Protein AF-0000000082578707 (afdb_homodimer)

Organism: NCBI:txid68569

S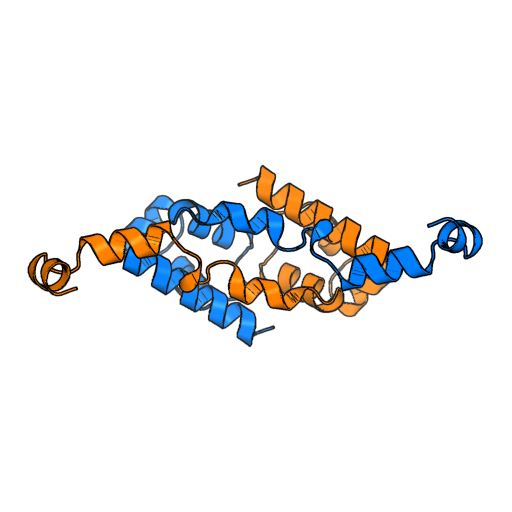tructure (mmCIF, N/CA/C/O backbone):
data_AF-0000000082578707-model_v1
#
loop_
_entity.id
_entity.type
_entity.pdbx_description
1 polymer 'Transcriptional regulator with XRE-family HTH domain'
#
loop_
_atom_site.group_PDB
_atom_site.id
_atom_site.type_symbol
_atom_site.label_atom_id
_atom_site.label_alt_id
_atom_site.label_comp_id
_atom_site.label_asym_id
_atom_site.label_entity_id
_atom_site.label_seq_id
_atom_site.pdbx_PDB_ins_code
_atom_site.Cartn_x
_atom_site.Cartn_y
_atom_site.Cartn_z
_atom_site.occupancy
_atom_site.B_iso_or_equiv
_atom_site.auth_seq_id
_atom_site.auth_comp_id
_atom_site.auth_asym_id
_atom_site.auth_atom_id
_atom_site.pdbx_PDB_model_num
ATOM 1 N N . MET A 1 1 ? 1.951 -10.172 8.586 1 78.38 1 MET A N 1
ATOM 2 C CA . MET A 1 1 ? 1.183 -9.18 7.832 1 78.38 1 MET A CA 1
ATOM 3 C C . MET A 1 1 ? 0.651 -8.094 8.758 1 78.38 1 MET A C 1
ATOM 5 O O . MET A 1 1 ? 0.843 -6.902 8.492 1 78.38 1 MET A O 1
ATOM 9 N N . ARG A 1 2 ? 0.345 -8.516 9.969 1 87 2 ARG A N 1
ATOM 10 C CA . ARG A 1 2 ? -0.203 -7.551 10.922 1 87 2 ARG A CA 1
ATOM 11 C C . ARG A 1 2 ? 0.871 -6.574 11.391 1 87 2 ARG A C 1
ATOM 13 O O . ARG A 1 2 ? 0.605 -5.383 11.547 1 87 2 ARG A O 1
ATOM 20 N N . LYS A 1 3 ? 2.064 -7.137 11.5 1 93.44 3 LYS A N 1
ATOM 21 C CA . LYS A 1 3 ? 3.137 -6.273 11.984 1 93.44 3 LYS A CA 1
ATOM 22 C C . LYS A 1 3 ? 3.473 -5.184 10.977 1 93.44 3 LYS A C 1
ATOM 24 O O . LYS A 1 3 ? 3.662 -4.023 11.344 1 93.44 3 LYS A O 1
ATOM 29 N N . ALA A 1 4 ? 3.559 -5.559 9.773 1 95.25 4 ALA A N 1
ATOM 30 C CA . ALA A 1 4 ? 3.875 -4.602 8.719 1 95.25 4 ALA A CA 1
ATOM 31 C C . ALA A 1 4 ? 2.789 -3.535 8.594 1 95.25 4 ALA A C 1
ATOM 33 O O . ALA A 1 4 ? 3.088 -2.357 8.391 1 95.25 4 ALA A O 1
ATOM 34 N N . LEU A 1 5 ? 1.519 -3.916 8.734 1 97.25 5 LEU A N 1
ATOM 35 C CA . LEU A 1 5 ? 0.416 -2.971 8.609 1 97.25 5 LEU A CA 1
ATOM 36 C C . LEU A 1 5 ? 0.377 -2.02 9.805 1 97.25 5 LEU A C 1
ATOM 38 O O . LEU A 1 5 ? 0.093 -0.831 9.648 1 97.25 5 LEU A O 1
ATOM 42 N N . ARG A 1 6 ? 0.667 -2.555 10.945 1 97.31 6 ARG A N 1
ATOM 43 C CA . ARG A 1 6 ? 0.746 -1.704 12.125 1 97.31 6 ARG A CA 1
ATOM 44 C C . ARG A 1 6 ? 1.866 -0.678 11.992 1 97.31 6 ARG A C 1
ATOM 46 O O . ARG A 1 6 ? 1.701 0.483 12.367 1 97.31 6 ARG A O 1
ATOM 53 N N . LYS A 1 7 ? 2.986 -1.151 11.516 1 97.5 7 LYS A N 1
ATOM 54 C CA . LYS A 1 7 ? 4.082 -0.216 11.281 1 97.5 7 LYS A CA 1
ATOM 55 C C . LYS A 1 7 ? 3.678 0.868 10.289 1 97.5 7 LYS A C 1
ATOM 57 O O . LYS A 1 7 ? 3.99 2.045 10.484 1 97.5 7 LYS A O 1
ATOM 62 N N . LEU A 1 8 ? 3.035 0.463 9.211 1 97.38 8 LEU A N 1
ATOM 63 C CA . LEU A 1 8 ? 2.561 1.428 8.227 1 97.38 8 LEU A CA 1
ATOM 64 C C . LEU A 1 8 ? 1.662 2.473 8.875 1 97.38 8 LEU A C 1
ATOM 66 O O . LEU A 1 8 ? 1.855 3.676 8.68 1 97.38 8 LEU A O 1
ATOM 70 N N . GLY A 1 9 ? 0.696 1.99 9.625 1 98.5 9 GLY A N 1
ATOM 71 C CA . GLY A 1 9 ? -0.189 2.912 10.32 1 98.5 9 GLY A CA 1
ATOM 72 C C . GLY A 1 9 ? 0.547 3.873 11.234 1 98.5 9 GLY A C 1
ATOM 73 O O . GLY A 1 9 ? 0.299 5.082 11.203 1 98.5 9 GLY A O 1
ATOM 74 N N . GLY A 1 10 ? 1.404 3.312 12.031 1 98.38 10 GLY A N 1
ATOM 75 C CA . GLY A 1 10 ? 2.201 4.148 12.914 1 98.38 10 GLY A CA 1
ATOM 76 C C . GLY A 1 10 ? 3.049 5.164 12.18 1 98.38 10 GLY A C 1
ATOM 77 O O . GLY A 1 10 ? 3.166 6.312 12.609 1 98.38 10 GLY A O 1
ATOM 78 N N . ASP A 1 11 ? 3.672 4.777 11.094 1 98.25 11 ASP A N 1
ATOM 79 C CA . ASP A 1 11 ? 4.488 5.676 10.289 1 98.25 11 ASP A CA 1
ATOM 80 C C . ASP A 1 11 ? 3.643 6.801 9.688 1 98.25 11 ASP A C 1
ATOM 82 O O . ASP A 1 11 ? 4.109 7.934 9.562 1 98.25 11 ASP A O 1
ATOM 86 N N . ILE A 1 12 ? 2.432 6.516 9.273 1 98.38 12 ILE A N 1
ATOM 87 C CA . ILE A 1 12 ? 1.512 7.523 8.766 1 98.38 12 ILE A CA 1
ATOM 88 C C . ILE A 1 12 ? 1.207 8.547 9.852 1 98.38 12 ILE A C 1
ATOM 90 O O . ILE A 1 12 ? 1.186 9.75 9.594 1 98.38 12 ILE A O 1
ATOM 94 N N . GLN A 1 13 ? 1.022 8.07 11.016 1 98.75 13 GLN A N 1
ATOM 95 C CA . GLN A 1 13 ? 0.789 8.969 12.141 1 98.75 13 GLN A CA 1
ATOM 96 C C . GLN A 1 13 ? 1.984 9.891 12.367 1 98.75 13 GLN A C 1
ATOM 98 O O . GLN A 1 13 ? 1.817 11.094 12.562 1 98.75 13 GLN A O 1
ATOM 103 N N . ILE A 1 14 ? 3.137 9.305 12.391 1 98 14 ILE A N 1
ATOM 104 C CA . ILE A 1 14 ? 4.359 10.078 12.578 1 98 14 ILE A CA 1
ATOM 105 C C . ILE A 1 14 ? 4.488 11.125 11.477 1 98 14 ILE A C 1
ATOM 107 O O . ILE A 1 14 ? 4.812 12.289 11.75 1 98 14 ILE A O 1
ATOM 111 N N . ALA A 1 15 ? 4.246 10.727 10.242 1 97.94 15 ALA A N 1
ATOM 112 C CA . ALA A 1 15 ? 4.305 11.641 9.109 1 97.94 15 ALA A CA 1
ATOM 113 C C . ALA A 1 15 ? 3.336 12.805 9.289 1 97.94 15 ALA A C 1
ATOM 115 O O . ALA A 1 15 ? 3.672 13.953 8.992 1 97.94 15 ALA A O 1
ATOM 116 N N . ARG A 1 16 ? 2.143 12.5 9.719 1 98.38 16 ARG A N 1
ATOM 117 C CA . ARG A 1 16 ? 1.16 13.547 9.969 1 98.38 16 ARG A CA 1
ATOM 118 C C . ARG A 1 16 ? 1.68 14.547 10.992 1 98.38 16 ARG A C 1
ATOM 120 O O . ARG A 1 16 ? 1.636 15.758 10.766 1 98.38 16 ARG A O 1
ATOM 127 N N . LYS A 1 17 ? 2.139 14.039 12.07 1 97.44 17 LYS A N 1
ATOM 128 C CA . LYS A 1 17 ? 2.609 14.875 13.172 1 97.44 17 LYS A CA 1
ATOM 129 C C . LYS A 1 17 ? 3.814 15.711 12.75 1 97.44 17 LYS A C 1
ATOM 131 O O . LYS A 1 17 ? 3.934 16.875 13.141 1 97.44 17 LYS A O 1
ATOM 136 N N . ARG A 1 18 ? 4.68 15.227 11.977 1 95.62 18 ARG A N 1
ATOM 137 C CA . ARG A 1 18 ? 5.844 15.945 11.484 1 95.62 18 ARG A CA 1
ATOM 138 C C . ARG A 1 18 ? 5.426 17.156 10.656 1 95.62 18 ARG A C 1
ATOM 140 O O . ARG A 1 18 ? 6.125 18.172 10.633 1 95.62 18 ARG A O 1
ATOM 147 N N . ARG A 1 19 ? 4.355 17.094 10.055 1 96 19 ARG A N 1
ATOM 148 C CA . ARG A 1 19 ? 3.832 18.156 9.203 1 96 19 ARG A CA 1
ATOM 149 C C . ARG A 1 19 ? 2.938 19.109 10 1 96 19 ARG A C 1
ATOM 151 O O . ARG A 1 19 ? 2.322 20.016 9.438 1 96 19 ARG A O 1
ATOM 158 N N . ARG A 1 20 ? 2.754 18.75 11.266 1 96.62 20 ARG A N 1
ATOM 159 C CA . ARG A 1 20 ? 1.948 19.516 12.203 1 96.62 20 ARG A CA 1
ATOM 160 C C . ARG A 1 20 ? 0.489 19.562 11.758 1 96.62 20 ARG A C 1
ATOM 162 O O . ARG A 1 20 ? -0.171 20.594 11.883 1 96.62 20 ARG A O 1
ATOM 169 N N . LEU A 1 21 ? 0.096 18.594 11.18 1 97.88 21 LEU A N 1
ATOM 170 C CA . LEU A 1 21 ? -1.308 18.484 10.797 1 97.88 21 LEU A CA 1
ATOM 171 C C . LEU A 1 21 ? -2.111 17.75 11.867 1 97.88 21 LEU A C 1
ATOM 173 O O . LEU A 1 21 ? -1.663 16.734 12.391 1 97.88 21 LEU A O 1
ATOM 177 N N . THR A 1 22 ? -3.266 18.375 12.172 1 98.56 22 THR A N 1
ATOM 178 C CA . THR A 1 22 ? -4.168 17.688 13.094 1 98.56 22 THR A CA 1
ATOM 179 C C . THR A 1 22 ? -4.938 16.594 12.383 1 98.56 22 THR A C 1
ATOM 181 O O . THR A 1 22 ? -4.98 16.547 11.148 1 98.56 22 THR A O 1
ATOM 184 N N . MET A 1 23 ? -5.477 15.703 13.18 1 98.69 23 MET A N 1
ATOM 185 C CA . MET A 1 23 ? -6.336 14.664 12.609 1 98.69 23 MET A CA 1
ATOM 186 C C . MET A 1 23 ? -7.492 15.289 11.828 1 98.69 23 MET A C 1
ATOM 188 O O . MET A 1 23 ? -7.875 14.789 10.773 1 98.69 23 MET A O 1
ATOM 192 N N . THR A 1 24 ? -8.016 16.375 12.359 1 98.69 24 THR A N 1
ATOM 193 C CA . THR A 1 24 ? -9.148 17.047 11.727 1 98.69 24 THR A CA 1
ATOM 194 C C . THR A 1 24 ? -8.781 17.547 10.336 1 98.69 24 THR A C 1
ATOM 196 O O . THR A 1 24 ? -9.516 17.328 9.375 1 98.69 24 THR A O 1
ATOM 199 N N . ILE A 1 25 ? -7.656 18.172 10.203 1 98.75 25 ILE A N 1
ATOM 200 C CA . ILE A 1 25 ? -7.223 18.734 8.938 1 98.75 25 ILE A CA 1
ATOM 201 C C . ILE A 1 25 ? -6.988 17.609 7.922 1 98.75 25 ILE A C 1
ATOM 203 O O . ILE A 1 25 ? -7.453 17.688 6.781 1 98.75 25 ILE A O 1
ATOM 207 N N . VAL A 1 26 ? -6.312 16.594 8.297 1 98.81 26 VAL A N 1
ATOM 208 C CA . VAL A 1 26 ? -6.027 15.484 7.387 1 98.81 26 VAL A CA 1
ATOM 209 C C . VAL A 1 26 ? -7.328 14.805 6.977 1 98.81 26 VAL A C 1
ATOM 211 O O . VAL A 1 26 ? -7.539 14.5 5.801 1 98.81 26 VAL A O 1
ATOM 214 N N . ALA A 1 27 ? -8.164 14.516 7.938 1 98.88 27 ALA A N 1
ATOM 215 C CA . ALA A 1 27 ? -9.438 13.867 7.648 1 98.88 27 ALA A CA 1
ATOM 216 C C . ALA A 1 27 ? -10.258 14.68 6.656 1 98.88 27 ALA A C 1
ATOM 218 O O . ALA A 1 27 ? -10.82 14.133 5.703 1 98.88 27 ALA A O 1
ATOM 219 N N . GLU A 1 28 ? -10.32 15.961 6.855 1 98.75 28 GLU A N 1
ATOM 220 C CA . GLU A 1 28 ? -11.047 16.859 5.965 1 98.75 28 GLU A CA 1
ATOM 221 C C . GLU A 1 28 ? -10.461 16.844 4.559 1 98.75 28 GLU A C 1
ATOM 223 O O . GLU A 1 28 ? -11.188 16.703 3.572 1 98.75 28 GLU A O 1
ATOM 228 N N . ARG A 1 29 ? -9.164 16.906 4.477 1 98.5 29 ARG A N 1
ATOM 229 C CA . ARG A 1 29 ? -8.492 16.969 3.182 1 98.5 29 ARG A CA 1
ATOM 230 C C . ARG A 1 29 ? -8.586 15.625 2.457 1 98.5 29 ARG A C 1
ATOM 232 O O . ARG A 1 29 ? -8.602 15.578 1.226 1 98.5 29 ARG A O 1
ATOM 239 N N . ALA A 1 30 ? -8.672 14.586 3.213 1 98.5 30 ALA A N 1
ATOM 240 C CA . ALA A 1 30 ? -8.789 13.25 2.641 1 98.5 30 ALA A CA 1
ATOM 241 C C . ALA A 1 30 ? -10.25 12.867 2.426 1 98.5 30 ALA A C 1
ATOM 243 O O . ALA A 1 30 ? -10.547 11.797 1.881 1 98.5 30 ALA A O 1
ATOM 244 N N . PHE A 1 31 ? -11.109 13.648 2.891 1 98.56 31 PHE A N 1
ATOM 245 C CA . PHE A 1 31 ? -12.547 13.438 2.76 1 98.56 31 PHE A CA 1
ATOM 246 C C . PHE A 1 31 ? -12.969 12.156 3.465 1 98.56 31 PHE A C 1
ATOM 248 O O . PHE A 1 31 ? -13.672 11.328 2.887 1 98.56 31 PHE A O 1
ATOM 255 N N . ILE A 1 32 ? -12.531 12 4.609 1 98.69 32 ILE A N 1
ATOM 256 C CA . ILE A 1 32 ? -12.898 10.875 5.465 1 98.69 32 ILE A CA 1
ATOM 257 C C . ILE A 1 32 ? -13.18 11.375 6.879 1 98.69 32 ILE A C 1
ATOM 259 O O . ILE A 1 32 ? -12.93 12.539 7.195 1 98.69 32 ILE A O 1
ATOM 263 N N . SER A 1 33 ? -13.766 10.492 7.703 1 98.75 33 SER A N 1
ATOM 264 C CA . SER A 1 33 ? -14 10.836 9.102 1 98.75 33 SER A CA 1
ATOM 265 C C . SER A 1 33 ? -12.711 10.719 9.914 1 98.75 33 SER A C 1
ATOM 267 O O . SER A 1 33 ? -11.797 9.992 9.539 1 98.75 33 SER A O 1
ATOM 269 N N . ARG A 1 34 ? -12.703 11.422 11.055 1 98.62 34 ARG A N 1
ATOM 270 C CA . ARG A 1 34 ? -11.594 11.266 11.992 1 98.62 34 ARG A CA 1
ATOM 271 C C . ARG A 1 34 ? -11.477 9.82 12.469 1 98.62 34 ARG A C 1
ATOM 273 O O . ARG A 1 34 ? -10.375 9.328 12.703 1 98.62 34 ARG A O 1
ATOM 280 N N . ASN A 1 35 ? -12.586 9.25 12.625 1 98.75 35 ASN A N 1
ATOM 281 C CA . ASN A 1 35 ? -12.57 7.844 13.016 1 98.75 35 ASN A CA 1
ATOM 282 C C . ASN A 1 35 ? -11.891 6.98 11.953 1 98.75 35 ASN A C 1
ATOM 284 O O . ASN A 1 35 ? -11.117 6.082 12.289 1 98.75 35 ASN A O 1
ATOM 288 N N . THR A 1 36 ? -12.18 7.207 10.695 1 98.88 36 THR A N 1
ATOM 289 C CA . THR A 1 36 ? -11.523 6.48 9.617 1 98.88 36 THR A CA 1
ATOM 290 C C . THR A 1 36 ? -10.023 6.746 9.617 1 98.88 36 THR A C 1
ATOM 292 O O . THR A 1 36 ? -9.227 5.828 9.406 1 98.88 36 THR A O 1
ATOM 295 N N . LEU A 1 37 ? -9.656 7.957 9.836 1 98.94 37 LEU A N 1
ATOM 296 C CA . LEU A 1 37 ? -8.234 8.281 9.906 1 98.94 37 LEU A CA 1
ATOM 297 C C . LEU A 1 37 ? -7.566 7.527 11.055 1 98.94 37 LEU A C 1
ATOM 299 O O . LEU A 1 37 ? -6.441 7.047 10.914 1 98.94 37 LEU A O 1
ATOM 303 N N . THR A 1 38 ? -8.25 7.457 12.227 1 98.94 38 THR A N 1
ATOM 304 C CA . THR A 1 38 ? -7.734 6.688 13.352 1 98.94 38 THR A CA 1
ATOM 305 C C . THR A 1 38 ? -7.477 5.242 12.945 1 98.94 38 THR A C 1
ATOM 307 O O . THR A 1 38 ? -6.434 4.672 13.281 1 98.94 38 THR A O 1
ATOM 310 N N . ARG A 1 39 ? -8.367 4.672 12.195 1 98.94 39 ARG A N 1
ATOM 311 C CA . ARG A 1 39 ? -8.219 3.303 11.711 1 98.94 39 ARG A CA 1
ATOM 312 C C . ARG A 1 39 ? -7.031 3.188 10.758 1 98.94 39 ARG A C 1
ATOM 314 O O . ARG A 1 39 ? -6.273 2.217 10.812 1 98.94 39 ARG A O 1
ATOM 321 N N . VAL A 1 40 ? -6.875 4.152 9.922 1 98.81 40 VAL A N 1
ATOM 322 C CA . VAL A 1 40 ? -5.738 4.191 9.016 1 98.81 40 VAL A CA 1
ATOM 323 C C . VAL A 1 40 ? -4.434 4.223 9.812 1 98.81 40 VAL A C 1
ATOM 325 O O . VAL A 1 40 ? -3.521 3.436 9.547 1 98.81 40 VAL A O 1
ATOM 328 N N . GLU A 1 41 ? -4.391 5.109 10.805 1 98.81 41 GLU A N 1
ATOM 329 C CA . GLU A 1 41 ? -3.166 5.316 11.57 1 98.81 41 GLU A CA 1
ATOM 330 C C . GLU A 1 41 ? -2.871 4.129 12.477 1 98.81 41 GLU A C 1
ATOM 332 O O . GLU A 1 41 ? -1.786 4.035 13.055 1 98.81 41 GLU A O 1
ATOM 337 N N . ARG A 1 42 ? -3.826 3.234 12.594 1 98.44 42 ARG A N 1
ATOM 338 C CA . ARG A 1 42 ? -3.623 1.99 13.328 1 98.44 42 ARG A CA 1
ATOM 339 C C . ARG A 1 42 ? -3.291 0.843 12.383 1 98.44 42 ARG A C 1
ATOM 341 O O . ARG A 1 42 ? -3.039 -0.281 12.82 1 98.44 42 ARG A O 1
ATOM 348 N N . GLY A 1 43 ? -3.273 1.069 11.172 1 98.5 43 GLY A N 1
ATOM 349 C CA . GLY A 1 43 ? -2.973 0.042 10.188 1 98.5 43 GLY A CA 1
ATOM 350 C C . GLY A 1 43 ? -4.109 -0.94 9.984 1 98.5 43 GLY A C 1
ATOM 351 O O . GLY A 1 43 ? -3.879 -2.129 9.758 1 98.5 43 GLY A O 1
ATOM 352 N N . ASP A 1 44 ? -5.332 -0.537 10.016 1 98.62 44 ASP A N 1
ATOM 353 C CA . ASP A 1 44 ? -6.504 -1.401 9.891 1 98.62 44 ASP A CA 1
ATOM 354 C C . ASP A 1 44 ? -6.586 -2.012 8.492 1 98.62 44 ASP A C 1
ATOM 356 O O . ASP A 1 44 ? -6.781 -1.297 7.508 1 98.62 44 ASP A O 1
ATOM 360 N N . PRO A 1 45 ? -6.609 -3.332 8.469 1 98.31 45 PRO A N 1
ATOM 361 C CA . PRO A 1 45 ? -6.613 -3.996 7.16 1 98.31 45 PRO A CA 1
ATOM 362 C C . PRO A 1 45 ? -7.961 -3.889 6.449 1 98.31 45 PRO A C 1
ATOM 364 O O . PRO A 1 45 ? -8.047 -4.113 5.242 1 98.31 45 PRO A O 1
ATOM 367 N N . ALA A 1 46 ? -8.977 -3.572 7.129 1 98.56 46 ALA A N 1
ATOM 368 C CA . ALA A 1 46 ? -10.312 -3.543 6.551 1 98.56 46 ALA A CA 1
ATOM 369 C C . ALA A 1 46 ? -10.555 -2.244 5.785 1 98.56 46 ALA A C 1
ATOM 371 O O . ALA A 1 46 ? -11.492 -2.146 4.996 1 98.56 46 ALA A O 1
ATOM 372 N N . VAL A 1 47 ? -9.766 -1.266 6.059 1 98.75 47 VAL A N 1
ATOM 373 C CA . VAL A 1 47 ? -9.875 0.005 5.348 1 98.75 47 VAL A CA 1
ATOM 374 C C . VAL A 1 47 ? -9.359 -0.154 3.92 1 98.75 47 VAL A C 1
ATOM 376 O O . VAL A 1 47 ? -8.359 -0.836 3.688 1 98.75 47 VAL A O 1
ATOM 379 N N . SER A 1 48 ? -9.984 0.501 2.965 1 98.75 48 SER A N 1
ATOM 380 C CA . SER A 1 48 ? -9.656 0.324 1.554 1 98.75 48 SER A CA 1
ATOM 381 C C . SER A 1 48 ? -8.281 0.909 1.229 1 98.75 48 SER A C 1
ATOM 383 O O . SER A 1 48 ? -7.828 1.84 1.895 1 98.75 48 SER A O 1
ATOM 385 N N . LEU A 1 49 ? -7.691 0.336 0.184 1 98.31 49 LEU A N 1
ATOM 386 C CA . LEU A 1 49 ? -6.43 0.89 -0.295 1 98.31 49 LEU A CA 1
ATOM 387 C C . LEU A 1 49 ? -6.602 2.344 -0.726 1 98.31 49 LEU A C 1
ATOM 389 O O . LEU A 1 49 ? -5.691 3.158 -0.553 1 98.31 49 LEU A O 1
ATOM 393 N N . GLY A 1 50 ? -7.762 2.672 -1.303 1 98.31 50 GLY A N 1
ATOM 394 C CA . GLY A 1 50 ? -8.031 4.035 -1.732 1 98.31 50 GLY A CA 1
ATOM 395 C C . GLY A 1 50 ? -7.961 5.043 -0.6 1 98.31 50 GLY A C 1
ATOM 396 O O . GLY A 1 50 ? -7.457 6.156 -0.78 1 98.31 50 GLY A O 1
ATOM 397 N N . VAL A 1 51 ? -8.477 4.691 0.486 1 98.56 51 VAL A N 1
ATOM 398 C CA . VAL A 1 51 ? -8.438 5.566 1.653 1 98.56 51 VAL A CA 1
ATOM 399 C C . VAL A 1 51 ? -6.992 5.77 2.1 1 98.56 51 VAL A C 1
ATOM 401 O O . VAL A 1 51 ? -6.555 6.902 2.318 1 98.56 51 VAL A O 1
ATOM 404 N N . TYR A 1 52 ? -6.309 4.664 2.215 1 98.38 52 TYR A N 1
ATOM 405 C CA . TYR A 1 52 ? -4.895 4.789 2.553 1 98.38 52 TYR A CA 1
ATOM 406 C C . TYR A 1 52 ? -4.172 5.676 1.547 1 98.38 52 TYR A C 1
ATOM 408 O O . TYR A 1 52 ? -3.385 6.547 1.931 1 98.38 52 TYR A O 1
ATOM 416 N N . ALA A 1 53 ? -4.41 5.465 0.294 1 98 53 ALA A N 1
ATOM 417 C CA . ALA A 1 53 ? -3.758 6.227 -0.768 1 98 53 ALA A CA 1
ATOM 418 C C . ALA A 1 53 ? -4.066 7.715 -0.646 1 98 53 ALA A C 1
ATOM 420 O O . ALA A 1 53 ? -3.186 8.555 -0.828 1 98 53 ALA A O 1
ATOM 421 N N . THR A 1 54 ? -5.281 8.039 -0.365 1 98.19 54 THR A N 1
ATOM 422 C CA . THR A 1 54 ? -5.68 9.438 -0.237 1 98.19 54 THR A CA 1
ATOM 423 C C . THR A 1 54 ? -4.977 10.094 0.95 1 98.19 54 THR A C 1
ATOM 425 O O . THR A 1 54 ? -4.52 11.234 0.856 1 98.19 54 THR A O 1
ATOM 428 N N . VAL A 1 55 ? -4.91 9.375 2.033 1 98.44 55 VAL A N 1
ATOM 429 C CA . VAL A 1 55 ? -4.223 9.898 3.209 1 98.44 55 VAL A CA 1
ATOM 430 C C . VAL A 1 55 ? -2.748 10.117 2.889 1 98.44 55 VAL A C 1
ATOM 432 O O . VAL A 1 55 ? -2.186 11.172 3.211 1 98.44 55 VAL A O 1
ATOM 435 N N . LEU A 1 56 ? -2.166 9.156 2.275 1 97.31 56 LEU A N 1
ATOM 436 C CA . LEU A 1 56 ? -0.771 9.297 1.869 1 97.31 56 LEU A CA 1
ATOM 437 C C . LEU A 1 56 ? -0.595 10.484 0.932 1 97.31 56 LEU A C 1
ATOM 439 O O . LEU A 1 56 ? 0.406 11.203 1.013 1 97.31 56 LEU A O 1
ATOM 443 N N . PHE A 1 57 ? -1.52 10.672 0.081 1 97.06 57 PHE A N 1
ATOM 444 C CA . PHE A 1 57 ? -1.494 11.797 -0.846 1 97.06 57 PHE A CA 1
ATOM 445 C C . PHE A 1 57 ? -1.521 13.125 -0.092 1 97.06 57 PHE A C 1
ATOM 447 O O . PHE A 1 57 ? -0.714 14.016 -0.364 1 97.06 57 PHE A O 1
ATOM 454 N N . VAL A 1 58 ? -2.416 13.242 0.834 1 97.69 58 VAL A N 1
ATOM 455 C CA . VAL A 1 58 ? -2.531 14.453 1.64 1 97.69 58 VAL A CA 1
ATOM 456 C C . VAL A 1 58 ? -1.206 14.734 2.344 1 97.69 58 VAL A C 1
ATOM 458 O O . VAL A 1 58 ? -0.818 15.891 2.516 1 97.69 58 VAL A O 1
ATOM 461 N N . LEU A 1 59 ? -0.452 13.703 2.68 1 96.94 59 LEU A N 1
ATOM 462 C CA . LEU A 1 59 ? 0.789 13.828 3.438 1 96.94 59 LEU A CA 1
ATOM 463 C C . LEU A 1 59 ? 1.987 13.945 2.5 1 96.94 59 LEU A C 1
ATOM 465 O O . LEU A 1 59 ? 3.129 14.047 2.957 1 96.94 59 LEU A O 1
ATOM 469 N N . GLY A 1 60 ? 1.775 13.875 1.196 1 94.31 60 GLY A N 1
ATOM 470 C CA . GLY A 1 60 ? 2.846 14.008 0.221 1 94.31 60 GLY A CA 1
ATOM 471 C C . GLY A 1 60 ? 3.666 12.742 0.062 1 94.31 60 GLY A C 1
ATOM 472 O O . GLY A 1 60 ? 4.828 12.797 -0.346 1 94.31 60 GLY A O 1
ATOM 473 N N . LEU A 1 61 ? 3.078 11.609 0.365 1 93.62 61 LEU A N 1
ATOM 474 C CA . LEU A 1 61 ? 3.816 10.352 0.403 1 93.62 61 LEU A CA 1
ATOM 475 C C . LEU A 1 61 ? 3.246 9.352 -0.601 1 93.62 61 LEU A C 1
ATOM 477 O O . LEU A 1 61 ? 3.562 8.164 -0.549 1 93.62 61 LEU A O 1
ATOM 481 N N . SER A 1 62 ? 2.379 9.695 -1.521 1 91.69 62 SER A N 1
ATOM 482 C CA . SER A 1 62 ? 1.622 8.766 -2.359 1 91.69 62 SER A CA 1
ATOM 483 C C . SER A 1 62 ? 2.498 8.172 -3.455 1 91.69 62 SER A C 1
ATOM 485 O O . SER A 1 62 ? 2.172 7.125 -4.016 1 91.69 62 SER A O 1
ATOM 487 N N . GLU A 1 63 ? 3.631 8.758 -3.754 1 87.94 63 GLU A N 1
ATOM 488 C CA . GLU A 1 63 ? 4.445 8.336 -4.887 1 87.94 63 GLU A CA 1
ATOM 489 C C . GLU A 1 63 ? 5.043 6.945 -4.656 1 87.94 63 GLU A C 1
ATOM 491 O O . GLU A 1 63 ? 5.332 6.219 -5.609 1 87.94 63 GLU A O 1
ATOM 496 N N . ARG A 1 64 ? 5.199 6.555 -3.455 1 89.5 64 ARG A N 1
ATOM 497 C CA . ARG A 1 64 ? 5.855 5.293 -3.119 1 89.5 64 ARG A CA 1
ATOM 498 C C . ARG A 1 64 ? 4.91 4.113 -3.322 1 89.5 64 ARG A C 1
ATOM 500 O O . ARG A 1 64 ? 5.352 2.963 -3.381 1 89.5 64 ARG A O 1
ATOM 507 N N . LEU A 1 65 ? 3.633 4.375 -3.439 1 92 65 LEU A N 1
ATOM 508 C CA . LEU A 1 65 ? 2.645 3.32 -3.639 1 92 65 LEU A CA 1
ATOM 509 C C . LEU A 1 65 ? 2.891 2.582 -4.949 1 92 65 LEU A C 1
ATOM 511 O O . LEU A 1 65 ? 2.768 1.357 -5.012 1 92 65 LEU A O 1
ATOM 515 N N . GLY A 1 66 ? 3.209 3.287 -5.965 1 90.44 66 GLY A N 1
ATOM 516 C CA . GLY A 1 66 ? 3.445 2.699 -7.273 1 90.44 66 GLY A CA 1
ATOM 517 C C . GLY A 1 66 ? 4.672 1.807 -7.316 1 90.44 66 GLY A C 1
ATOM 518 O O . GLY A 1 66 ? 4.809 0.976 -8.219 1 90.44 66 GLY A O 1
ATOM 519 N N . ASP A 1 67 ? 5.504 1.979 -6.336 1 91 67 ASP A N 1
ATOM 520 C CA . ASP A 1 67 ? 6.773 1.256 -6.367 1 91 67 ASP A CA 1
ATOM 521 C C . ASP A 1 67 ? 6.75 0.069 -5.41 1 91 67 ASP A C 1
ATOM 523 O O . ASP A 1 67 ? 7.734 -0.668 -5.305 1 91 67 ASP A O 1
ATOM 527 N N . LEU A 1 68 ? 5.73 -0.195 -4.777 1 92.81 68 LEU A N 1
ATOM 528 C CA . LEU A 1 68 ? 5.609 -1.213 -3.738 1 92.81 68 LEU A CA 1
ATOM 529 C C . LEU A 1 68 ? 5.93 -2.596 -4.293 1 92.81 68 LEU A C 1
ATOM 531 O O . LEU A 1 68 ? 6.57 -3.406 -3.619 1 92.81 68 LEU A O 1
ATOM 535 N N . ALA A 1 69 ? 5.508 -2.891 -5.5 1 94.31 69 ALA A N 1
ATOM 536 C CA . ALA A 1 69 ? 5.727 -4.184 -6.137 1 94.31 69 ALA A CA 1
ATOM 537 C C . ALA A 1 69 ? 6.52 -4.031 -7.43 1 94.31 69 ALA A C 1
ATOM 539 O O . ALA A 1 69 ? 6.375 -4.836 -8.352 1 94.31 69 ALA A O 1
ATOM 540 N N . ASP A 1 70 ? 7.332 -3.031 -7.465 1 94.31 70 ASP A N 1
ATOM 541 C CA . ASP A 1 70 ? 8.094 -2.734 -8.68 1 94.31 70 ASP A CA 1
ATOM 542 C C . ASP A 1 70 ? 8.891 -3.953 -9.141 1 94.31 70 ASP A C 1
ATOM 544 O O . ASP A 1 70 ? 9.711 -4.484 -8.391 1 94.31 70 ASP A O 1
ATOM 548 N N . PRO A 1 71 ? 8.641 -4.352 -10.383 1 92.44 71 PRO A N 1
ATOM 549 C CA . PRO A 1 71 ? 9.305 -5.547 -10.906 1 92.44 71 PRO A CA 1
ATOM 550 C C . PRO A 1 71 ? 10.828 -5.441 -10.867 1 92.44 71 PRO A C 1
ATOM 552 O O . PRO A 1 71 ? 11.523 -6.453 -10.727 1 92.44 71 PRO A O 1
ATOM 555 N N . LEU A 1 72 ? 11.336 -4.227 -10.984 1 92.25 72 LEU A N 1
ATOM 556 C CA . LEU A 1 72 ? 12.781 -4.043 -11.047 1 92.25 72 LEU A CA 1
ATOM 557 C C . LEU A 1 72 ? 13.422 -4.301 -9.688 1 92.25 72 LEU A C 1
ATOM 559 O O . LEU A 1 72 ? 14.625 -4.547 -9.602 1 92.25 72 LEU A O 1
ATOM 563 N N . THR A 1 73 ? 12.719 -4.223 -8.672 1 91.06 73 THR A N 1
ATOM 564 C CA . THR A 1 73 ? 13.273 -4.445 -7.344 1 91.06 73 THR A CA 1
ATOM 565 C C . THR A 1 73 ? 12.789 -5.781 -6.777 1 91.06 73 THR A C 1
ATOM 567 O O . THR A 1 73 ? 13.062 -6.102 -5.617 1 91.06 73 THR A O 1
ATOM 570 N N . ASP A 1 74 ? 12.062 -6.504 -7.508 1 93.12 74 ASP A N 1
ATOM 571 C CA . ASP A 1 74 ? 11.609 -7.84 -7.137 1 93.12 74 ASP A CA 1
ATOM 572 C C . ASP A 1 74 ? 12.672 -8.891 -7.457 1 93.12 74 ASP A C 1
ATOM 574 O O . ASP A 1 74 ? 12.508 -9.688 -8.375 1 93.12 74 ASP A O 1
ATOM 578 N N . SER A 1 75 ? 13.68 -8.961 -6.594 1 92.56 75 SER A N 1
ATOM 579 C CA . SER A 1 75 ? 14.836 -9.82 -6.848 1 92.56 75 SER A CA 1
ATOM 580 C C . SER A 1 75 ? 14.422 -11.281 -6.957 1 92.56 75 SER A C 1
ATOM 582 O O . SER A 1 75 ? 14.945 -12.023 -7.789 1 92.56 75 SER A O 1
ATOM 584 N N . VAL A 1 76 ? 13.547 -11.648 -6.078 1 91.19 76 VAL A N 1
ATOM 585 C CA . VAL A 1 76 ? 13.086 -13.031 -6.098 1 91.19 76 VAL A CA 1
ATOM 586 C C . VAL A 1 76 ? 12.398 -13.328 -7.43 1 91.19 76 VAL A C 1
ATOM 588 O O . VAL A 1 76 ? 12.711 -14.328 -8.086 1 91.19 76 VAL A O 1
ATOM 591 N N . GLY A 1 77 ? 11.484 -12.492 -7.832 1 91.12 77 GLY A N 1
ATOM 592 C CA . GLY A 1 77 ? 10.82 -12.664 -9.117 1 91.12 77 GLY A CA 1
ATOM 593 C C . GLY A 1 77 ? 11.781 -12.672 -10.289 1 91.12 77 GLY A C 1
ATOM 594 O O . GLY A 1 77 ? 11.633 -13.469 -11.211 1 91.12 77 GLY A O 1
ATOM 595 N N . LEU A 1 78 ? 12.773 -11.797 -10.203 1 90.12 78 LEU A N 1
ATOM 596 C CA . LEU A 1 78 ? 13.773 -11.711 -11.266 1 90.12 78 LEU A CA 1
ATOM 597 C C . LEU A 1 78 ? 14.586 -13 -11.352 1 90.12 78 LEU A C 1
ATOM 599 O O . LEU A 1 78 ? 14.883 -13.477 -12.453 1 90.12 78 LEU A O 1
ATOM 603 N N . SER A 1 79 ? 14.953 -13.531 -10.25 1 91.94 79 SER A N 1
ATOM 604 C CA . SER A 1 79 ? 15.711 -14.781 -10.211 1 91.94 79 SER A CA 1
ATOM 605 C C . SER A 1 79 ? 14.906 -15.938 -10.797 1 91.94 79 SER A C 1
ATOM 607 O O . SER A 1 79 ? 15.453 -16.766 -11.531 1 91.94 79 SER A O 1
ATOM 609 N N . LEU A 1 80 ? 13.711 -16 -10.508 1 88.19 80 LEU A N 1
ATOM 610 C CA . LEU A 1 80 ? 12.836 -17.062 -10.992 1 88.19 80 LEU A CA 1
ATOM 611 C C . LEU A 1 80 ? 12.68 -16.984 -12.508 1 88.19 80 LEU A C 1
ATOM 613 O O . LEU A 1 80 ? 12.656 -18.016 -13.188 1 88.19 80 LEU A O 1
ATOM 617 N N . GLU A 1 81 ? 12.609 -15.836 -12.969 1 84 81 GLU A N 1
ATOM 618 C CA . GLU A 1 81 ? 12.492 -15.633 -14.406 1 84 81 GLU A CA 1
ATOM 619 C C . GLU A 1 81 ? 13.781 -16.031 -15.125 1 84 81 GLU A C 1
ATOM 621 O O . GLU A 1 81 ? 13.734 -16.594 -16.219 1 84 81 GLU A O 1
ATOM 626 N N . SER A 1 82 ? 14.875 -15.656 -14.555 1 83.31 82 SER A N 1
ATOM 627 C CA . SER A 1 82 ? 16.172 -15.953 -15.148 1 83.31 82 SER A CA 1
ATOM 628 C C . SER A 1 82 ? 16.438 -17.453 -15.188 1 83.31 82 SER A C 1
ATOM 630 O O . SER A 1 82 ? 17.156 -17.953 -16.062 1 83.31 82 SER A O 1
ATOM 632 N N . GLU A 1 83 ? 16.078 -18.078 -14.227 1 82.94 83 GLU A N 1
ATOM 633 C CA . GLU A 1 83 ? 16.297 -19.516 -14.141 1 82.94 83 GLU A CA 1
ATOM 634 C C . GLU A 1 83 ? 15.547 -20.25 -15.25 1 82.94 83 GLU A C 1
ATOM 636 O O . GLU A 1 83 ? 15.93 -21.359 -15.633 1 82.94 83 GLU A O 1
ATOM 641 N N . ARG A 1 84 ? 14.633 -19.688 -15.766 1 77.56 84 ARG A N 1
ATOM 642 C CA . ARG A 1 84 ? 13.82 -20.344 -16.781 1 77.56 84 ARG A CA 1
ATOM 643 C C . ARG A 1 84 ? 14.305 -20 -18.188 1 77.56 84 ARG A C 1
ATOM 645 O O . ARG A 1 84 ? 13.852 -20.594 -19.172 1 77.56 84 ARG A O 1
ATOM 652 N N . LEU A 1 85 ? 15.109 -18.922 -18.203 1 68.12 85 LEU A N 1
ATOM 653 C CA . LEU A 1 85 ? 15.688 -18.656 -19.516 1 68.12 85 LEU A CA 1
ATOM 654 C C . LEU A 1 85 ? 16.5 -19.859 -20.016 1 68.12 85 LEU A C 1
ATOM 656 O O . LEU A 1 85 ? 17.234 -20.469 -19.234 1 68.12 85 LEU A O 1
ATOM 660 N N . PRO A 1 86 ? 16.016 -20.453 -21.141 1 62.91 86 PRO A N 1
ATOM 661 C CA . PRO A 1 86 ? 16.75 -21.594 -21.672 1 62.91 86 PRO A CA 1
ATOM 662 C C . PRO A 1 86 ? 18.266 -21.438 -21.516 1 62.91 86 PRO A C 1
ATOM 664 O O . PRO A 1 86 ? 18.781 -20.328 -21.531 1 62.91 86 PRO A O 1
ATOM 667 N N . GLN A 1 87 ? 18.953 -22.5 -20.797 1 58.03 87 GLN A N 1
ATOM 668 C CA . GLN A 1 87 ? 20.406 -22.641 -20.625 1 58.03 87 GLN A CA 1
ATOM 669 C C . GLN A 1 87 ? 21.156 -22.016 -21.797 1 58.03 87 GLN A C 1
ATOM 671 O O . GLN A 1 87 ? 22.297 -21.562 -21.625 1 58.03 87 GLN A O 1
ATOM 676 N N . ARG A 1 88 ? 20.719 -22.188 -22.812 1 57.25 88 ARG A N 1
ATOM 677 C CA . ARG A 1 88 ? 21.516 -21.719 -23.953 1 57.25 88 ARG A CA 1
ATOM 678 C C . ARG A 1 88 ? 21.641 -20.203 -23.938 1 57.25 88 ARG A C 1
ATOM 680 O O . ARG A 1 88 ? 22.625 -19.656 -24.438 1 57.25 88 ARG A O 1
ATOM 687 N N . ALA A 1 89 ? 20.766 -19.531 -23.547 1 50.81 89 ALA A N 1
ATOM 688 C CA . ALA A 1 89 ? 20.844 -18.078 -23.5 1 50.81 89 ALA A CA 1
ATOM 689 C C . ALA A 1 89 ? 21.656 -17.609 -22.297 1 50.81 89 ALA A C 1
ATOM 691 O O . ALA A 1 89 ? 22 -16.438 -22.203 1 50.81 89 ALA A O 1
ATOM 692 N N . ARG A 1 90 ? 21.719 -18.422 -21.312 1 54.94 90 ARG A N 1
ATOM 693 C CA . ARG A 1 90 ? 22.531 -18.047 -20.172 1 54.94 90 ARG A CA 1
ATOM 694 C C . ARG A 1 90 ? 24.016 -18.016 -20.547 1 54.94 90 ARG A C 1
ATOM 696 O O . ARG A 1 90 ? 24.828 -17.438 -19.828 1 54.94 90 ARG A O 1
ATOM 703 N N . SER A 1 91 ? 24.484 -19.047 -21.203 1 49.81 91 SER A N 1
ATOM 704 C CA . SER A 1 91 ? 25.891 -19.141 -21.609 1 49.81 91 SER A CA 1
ATOM 705 C C . SER A 1 91 ? 26.281 -17.984 -22.516 1 49.81 91 SER A C 1
ATOM 707 O O . SER A 1 91 ? 27.453 -17.844 -22.891 1 49.81 91 SER A O 1
ATOM 709 N N . ALA A 1 92 ? 25.297 -17.484 -23.016 1 48 92 ALA A N 1
ATOM 710 C CA . ALA A 1 92 ? 25.766 -16.422 -23.906 1 48 92 ALA A CA 1
ATOM 711 C C . ALA A 1 92 ? 26.047 -15.148 -23.125 1 48 92 ALA A C 1
ATOM 713 O O . ALA A 1 92 ? 26.516 -14.156 -23.703 1 48 92 ALA A O 1
ATOM 714 N N . GLN A 1 93 ? 25.516 -14.984 -21.797 1 38.91 93 GLN A N 1
ATOM 715 C CA . GLN A 1 93 ? 26.016 -13.758 -21.188 1 38.91 93 GLN A CA 1
ATOM 716 C C . GLN A 1 93 ? 27.344 -14.008 -20.469 1 38.91 93 GLN A C 1
ATOM 718 O O . GLN A 1 93 ? 27.484 -14.992 -19.734 1 38.91 93 GLN A O 1
ATOM 723 N N . MET B 1 1 ? -3.18 9.734 -8.125 1 78.38 1 MET B N 1
ATOM 724 C CA . MET B 1 1 ? -3.422 8.594 -7.242 1 78.38 1 MET B CA 1
ATOM 725 C C . MET B 1 1 ? -3.84 7.367 -8.047 1 78.38 1 MET B C 1
ATOM 727 O O . MET B 1 1 ? -3.264 6.289 -7.883 1 78.38 1 MET B O 1
ATOM 731 N N . ARG B 1 2 ? -4.547 7.656 -9.117 1 86.75 2 ARG B N 1
ATOM 732 C CA . ARG B 1 2 ? -5.023 6.543 -9.938 1 86.75 2 ARG B CA 1
ATOM 733 C C . ARG B 1 2 ? -3.879 5.898 -10.703 1 86.75 2 ARG B C 1
ATOM 735 O O . ARG B 1 2 ? -3.824 4.676 -10.836 1 86.75 2 ARG B O 1
ATOM 742 N N . LYS B 1 3 ? -2.967 6.77 -11.102 1 93.38 3 LYS B N 1
ATOM 743 C CA . LYS B 1 3 ? -1.857 6.23 -11.883 1 93.38 3 LYS B CA 1
ATOM 744 C C . LYS B 1 3 ? -0.974 5.324 -11.031 1 93.38 3 LYS B C 1
ATOM 746 O O . LYS B 1 3 ? -0.562 4.25 -11.477 1 93.38 3 LYS B O 1
ATOM 751 N N . ALA B 1 4 ? -0.689 5.75 -9.883 1 95.25 4 ALA B N 1
ATOM 752 C CA . ALA B 1 4 ? 0.147 4.965 -8.977 1 95.25 4 ALA B CA 1
ATOM 753 C C . ALA B 1 4 ? -0.521 3.641 -8.617 1 95.25 4 ALA B C 1
ATOM 755 O O . ALA B 1 4 ? 0.144 2.605 -8.539 1 95.25 4 ALA B O 1
ATOM 756 N N . LEU B 1 5 ? -1.835 3.631 -8.414 1 97.19 5 LEU B N 1
ATOM 757 C CA . LEU B 1 5 ? -2.551 2.414 -8.055 1 97.19 5 LEU B CA 1
ATOM 758 C C . LEU B 1 5 ? -2.617 1.446 -9.227 1 97.19 5 LEU B C 1
ATOM 760 O O . LEU B 1 5 ? -2.496 0.233 -9.047 1 97.19 5 LEU B O 1
ATOM 764 N N . ARG B 1 6 ? -2.785 2.004 -10.391 1 97.31 6 ARG B N 1
ATOM 765 C CA . ARG B 1 6 ? -2.768 1.167 -11.586 1 97.31 6 ARG B CA 1
ATOM 766 C C . ARG B 1 6 ? -1.405 0.51 -11.773 1 97.31 6 ARG B C 1
ATOM 768 O O . ARG B 1 6 ? -1.321 -0.663 -12.148 1 97.31 6 ARG B O 1
ATOM 775 N N . LYS B 1 7 ? -0.394 1.302 -11.586 1 97.5 7 LYS B N 1
ATOM 776 C CA . LYS B 1 7 ? 0.947 0.73 -11.672 1 97.5 7 LYS B CA 1
ATOM 777 C C . LYS B 1 7 ? 1.135 -0.386 -10.648 1 97.5 7 LYS B C 1
ATOM 779 O O . LYS B 1 7 ? 1.714 -1.429 -10.953 1 97.5 7 LYS B O 1
ATOM 784 N N . LEU B 1 8 ? 0.699 -0.14 -9.422 1 97.38 8 LEU B N 1
ATOM 785 C CA . LEU B 1 8 ? 0.788 -1.161 -8.383 1 97.38 8 LEU B CA 1
ATOM 786 C C . LEU B 1 8 ? 0.092 -2.445 -8.82 1 97.38 8 LEU B C 1
ATOM 788 O O . LEU B 1 8 ? 0.666 -3.533 -8.719 1 97.38 8 LEU B O 1
ATOM 792 N N . GLY B 1 9 ? -1.127 -2.289 -9.289 1 98.5 9 GLY B N 1
ATOM 793 C CA . GLY B 1 9 ? -1.853 -3.453 -9.773 1 98.5 9 GLY B CA 1
ATOM 794 C C . GLY B 1 9 ? -1.123 -4.195 -10.875 1 98.5 9 GLY B C 1
ATOM 795 O O . GLY B 1 9 ? -0.997 -5.422 -10.828 1 98.5 9 GLY B O 1
ATOM 796 N N . GLY B 1 10 ? -0.695 -3.445 -11.844 1 98.38 10 GLY B N 1
ATOM 797 C CA . GLY B 1 10 ? 0.059 -4.047 -12.93 1 98.38 10 GLY B CA 1
ATOM 798 C C . GLY B 1 10 ? 1.319 -4.75 -12.461 1 98.38 10 GLY B C 1
ATOM 799 O O . GLY B 1 10 ? 1.648 -5.836 -12.945 1 98.38 10 GLY B O 1
ATOM 800 N N . ASP B 1 11 ? 2.064 -4.164 -11.562 1 98.19 11 ASP B N 1
ATOM 801 C CA . ASP B 1 11 ? 3.279 -4.762 -11.016 1 98.19 11 ASP B CA 1
ATOM 802 C C . ASP B 1 11 ? 2.967 -6.055 -10.266 1 98.19 11 ASP B C 1
ATOM 804 O O . ASP B 1 11 ? 3.756 -7.004 -10.297 1 98.19 11 ASP B O 1
ATOM 808 N N . ILE B 1 12 ? 1.872 -6.102 -9.547 1 98.38 12 ILE B N 1
ATOM 809 C CA . ILE B 1 12 ? 1.438 -7.312 -8.859 1 98.38 12 ILE B CA 1
ATOM 810 C C . ILE B 1 12 ? 1.178 -8.422 -9.875 1 98.38 12 ILE B C 1
ATOM 812 O O . ILE B 1 12 ? 1.568 -9.57 -9.664 1 98.38 12 ILE B O 1
ATOM 816 N N . GLN B 1 13 ? 0.572 -8.062 -10.945 1 98.75 13 GLN B N 1
ATOM 817 C CA . GLN B 1 13 ? 0.331 -9.031 -12.008 1 98.75 13 GLN B CA 1
ATOM 818 C C . GLN B 1 13 ? 1.643 -9.586 -12.555 1 98.75 13 GLN B C 1
ATOM 820 O O . GLN B 1 13 ? 1.784 -10.797 -12.75 1 98.75 13 GLN B O 1
ATOM 825 N N . ILE B 1 14 ? 2.545 -8.703 -12.844 1 98 14 ILE B N 1
ATOM 826 C CA . ILE B 1 14 ? 3.85 -9.102 -13.359 1 98 14 ILE B CA 1
ATOM 827 C C . ILE B 1 14 ? 4.547 -10.023 -12.367 1 98 14 ILE B C 1
ATOM 829 O O . ILE B 1 14 ? 5.109 -11.047 -12.75 1 98 14 ILE B O 1
ATOM 833 N N . ALA B 1 15 ? 4.508 -9.656 -11.094 1 97.94 15 ALA B N 1
ATOM 834 C CA . ALA B 1 15 ? 5.117 -10.477 -10.047 1 97.94 15 ALA B CA 1
ATOM 835 C C . ALA B 1 15 ? 4.504 -11.875 -10.016 1 97.94 15 ALA B C 1
ATOM 837 O O . ALA B 1 15 ? 5.219 -12.867 -9.859 1 97.94 15 ALA B O 1
ATOM 838 N N . ARG B 1 16 ? 3.217 -11.93 -10.117 1 98.38 16 ARG B N 1
ATOM 839 C CA . ARG B 1 16 ? 2.543 -13.227 -10.148 1 98.38 16 ARG B CA 1
ATOM 840 C C . ARG B 1 16 ? 3.053 -14.078 -11.305 1 98.38 16 ARG B C 1
ATOM 842 O O . ARG B 1 16 ? 3.414 -15.242 -11.117 1 98.38 16 ARG B O 1
ATOM 849 N N . LYS B 1 17 ? 3.059 -13.5 -12.453 1 97.5 17 LYS B N 1
ATOM 850 C CA . LYS B 1 17 ? 3.453 -14.203 -13.672 1 97.5 17 LYS B CA 1
ATOM 851 C C . LYS B 1 17 ? 4.91 -14.648 -13.602 1 97.5 17 LYS B C 1
ATOM 853 O O . LYS B 1 17 ? 5.258 -15.742 -14.047 1 97.5 17 LYS B O 1
ATOM 858 N N . ARG B 1 18 ? 5.773 -13.906 -13.047 1 95.75 18 ARG B N 1
ATOM 859 C CA . ARG B 1 18 ? 7.184 -14.242 -12.891 1 95.75 18 ARG B CA 1
ATOM 860 C C . ARG B 1 18 ? 7.352 -15.492 -12.031 1 95.75 18 ARG B C 1
ATOM 862 O O . ARG B 1 18 ? 8.297 -16.266 -12.219 1 95.75 18 ARG B O 1
ATOM 869 N N . ARG B 1 19 ? 6.5 -15.703 -11.172 1 96.06 19 ARG B N 1
ATOM 870 C CA . ARG B 1 19 ? 6.539 -16.844 -10.258 1 96.06 19 ARG B CA 1
ATOM 871 C C . ARG B 1 19 ? 5.781 -18.031 -10.836 1 96.06 19 ARG B C 1
ATOM 873 O O . ARG B 1 19 ? 5.617 -19.062 -10.164 1 96.06 19 ARG B O 1
ATOM 880 N N . ARG B 1 20 ? 5.184 -17.797 -12 1 96.75 20 ARG B N 1
ATOM 881 C CA . ARG B 1 20 ? 4.426 -18.812 -12.734 1 96.75 20 ARG B CA 1
ATOM 882 C C . ARG B 1 20 ? 3.201 -19.25 -11.938 1 96.75 20 ARG B C 1
ATOM 884 O O . ARG B 1 20 ? 2.852 -20.438 -11.938 1 96.75 20 ARG B O 1
ATOM 891 N N . LEU B 1 21 ? 2.705 -18.406 -11.234 1 97.94 21 LEU B N 1
ATOM 892 C CA . LEU B 1 21 ? 1.473 -18.703 -10.516 1 97.94 21 LEU B CA 1
ATOM 893 C C . LEU B 1 21 ? 0.252 -18.266 -11.32 1 97.94 21 LEU B C 1
ATOM 895 O O . LEU B 1 21 ? 0.238 -17.188 -11.898 1 97.94 21 LEU B O 1
ATOM 899 N N . THR B 1 22 ? -0.713 -19.203 -11.352 1 98.56 22 THR B N 1
ATOM 900 C CA . THR B 1 22 ? -1.973 -18.844 -11.992 1 98.56 22 THR B CA 1
ATOM 901 C C . THR B 1 22 ? -2.824 -17.984 -11.07 1 98.56 22 THR B C 1
ATOM 903 O O . THR B 1 22 ? -2.566 -17.906 -9.867 1 98.56 22 THR B O 1
ATOM 906 N N . MET B 1 23 ? -3.777 -17.328 -11.68 1 98.69 23 MET B N 1
ATOM 907 C CA . MET B 1 23 ? -4.723 -16.562 -10.867 1 98.69 23 MET B CA 1
ATOM 908 C C . MET B 1 23 ? -5.418 -17.453 -9.852 1 98.69 23 MET B C 1
ATOM 910 O O . MET B 1 23 ? -5.652 -17.047 -8.711 1 98.69 23 MET B O 1
ATOM 914 N N . THR B 1 24 ? -5.727 -18.656 -10.258 1 98.69 24 THR B N 1
ATOM 915 C CA . THR B 1 24 ? -6.426 -19.609 -9.391 1 98.69 24 THR B CA 1
ATOM 916 C C . THR B 1 24 ? -5.59 -19.922 -8.156 1 98.69 24 THR B C 1
ATOM 918 O O . THR B 1 24 ? -6.098 -19.891 -7.031 1 98.69 24 THR B O 1
ATOM 921 N N . ILE B 1 25 ? -4.34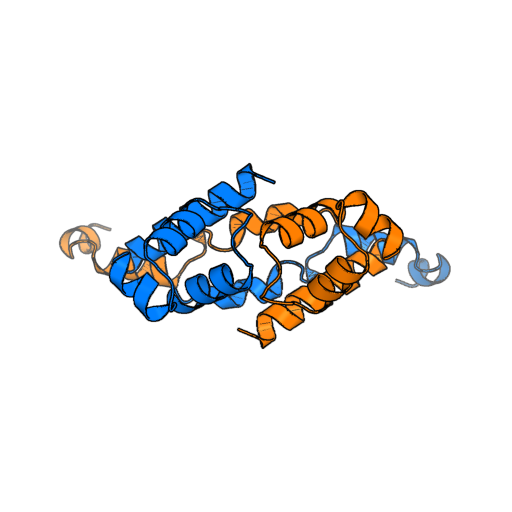4 -20.203 -8.344 1 98.75 25 ILE B N 1
ATOM 922 C CA . ILE B 1 25 ? -3.463 -20.562 -7.238 1 98.75 25 ILE B CA 1
ATOM 923 C C . ILE B 1 25 ? -3.316 -19.391 -6.277 1 98.75 25 ILE B C 1
ATOM 925 O O . ILE B 1 25 ? -3.438 -19.547 -5.062 1 98.75 25 ILE B O 1
ATOM 929 N N . VAL B 1 26 ? -3.076 -18.219 -6.766 1 98.81 26 VAL B N 1
ATOM 930 C CA . VAL B 1 26 ? -2.902 -17.047 -5.914 1 98.81 26 VAL B CA 1
ATOM 931 C C . VAL B 1 26 ? -4.203 -16.75 -5.172 1 98.81 26 VAL B C 1
ATOM 933 O O . VAL B 1 26 ? -4.188 -16.469 -3.969 1 98.81 26 VAL B O 1
ATOM 936 N N . ALA B 1 27 ? -5.297 -16.75 -5.887 1 98.88 27 ALA B N 1
ATOM 937 C CA . ALA B 1 27 ? -6.59 -16.484 -5.266 1 98.88 27 ALA B CA 1
ATOM 938 C C . ALA B 1 27 ? -6.867 -17.469 -4.129 1 98.88 27 ALA B C 1
ATOM 940 O O . ALA B 1 27 ? -7.301 -17.062 -3.047 1 98.88 27 ALA B O 1
ATOM 941 N N . GLU B 1 28 ? -6.613 -18.703 -4.344 1 98.81 28 GLU B N 1
ATOM 942 C CA . GLU B 1 28 ? -6.812 -19.734 -3.326 1 98.81 28 GLU B CA 1
ATOM 943 C C . GLU B 1 28 ? -5.918 -19.484 -2.113 1 98.81 28 GLU B C 1
ATOM 945 O O . GLU B 1 28 ? -6.387 -19.531 -0.973 1 98.81 28 GLU B O 1
ATOM 950 N N . ARG B 1 29 ? -4.672 -19.188 -2.375 1 98.5 29 ARG B N 1
ATOM 951 C CA . ARG B 1 29 ? -3.717 -19 -1.292 1 98.5 29 ARG B CA 1
ATOM 952 C C . ARG B 1 29 ? -4.012 -17.719 -0.523 1 98.5 29 ARG B C 1
ATOM 954 O O . ARG B 1 29 ? -3.73 -17.625 0.674 1 98.5 29 ARG B O 1
ATOM 961 N N . ALA B 1 30 ? -4.574 -16.781 -1.18 1 98.5 30 ALA B N 1
ATOM 962 C CA . ALA B 1 30 ? -4.922 -15.5 -0.554 1 98.5 30 ALA B CA 1
ATOM 963 C C . ALA B 1 30 ? -6.328 -15.547 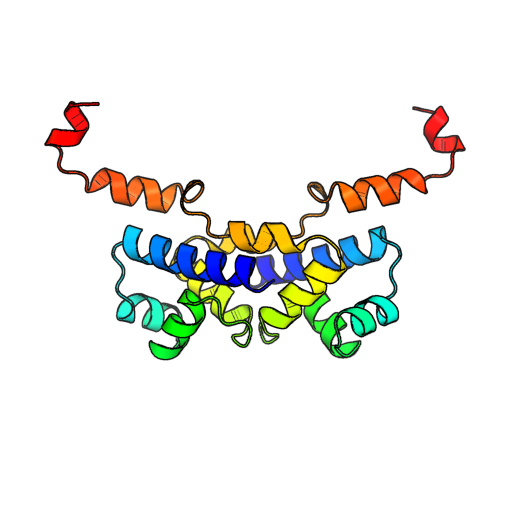0.032 1 98.5 30 ALA B C 1
ATOM 965 O O . ALA B 1 30 ? -6.773 -14.586 0.668 1 98.5 30 ALA B O 1
ATOM 966 N N . PHE B 1 31 ? -7.02 -16.562 -0.236 1 98.56 31 PHE B N 1
ATOM 967 C CA . PHE B 1 31 ? -8.375 -16.766 0.259 1 98.56 31 PHE B CA 1
ATOM 968 C C . PHE B 1 31 ? -9.312 -15.688 -0.277 1 98.56 31 PHE B C 1
ATOM 970 O O . PHE B 1 31 ? -10.062 -15.062 0.486 1 98.56 31 PHE B O 1
ATOM 977 N N . ILE B 1 32 ? -9.234 -15.453 -1.483 1 98.69 32 ILE B N 1
ATOM 978 C CA . ILE B 1 32 ? -10.117 -14.516 -2.182 1 98.69 32 ILE B CA 1
ATOM 979 C C . ILE B 1 32 ? -10.586 -15.133 -3.498 1 98.69 32 ILE B C 1
ATOM 981 O O . ILE B 1 32 ? -10.094 -16.188 -3.902 1 98.69 32 ILE B O 1
ATOM 985 N N . SER B 1 33 ? -11.594 -14.492 -4.109 1 98.75 33 SER B N 1
ATOM 986 C CA . SER B 1 33 ? -12.055 -14.945 -5.418 1 98.75 33 SER B CA 1
ATOM 987 C C . SER B 1 33 ? -11.102 -14.5 -6.523 1 98.75 33 SER B C 1
ATOM 989 O O . SER B 1 33 ? -10.367 -13.523 -6.359 1 98.75 33 SER B O 1
ATOM 991 N N . ARG B 1 34 ? -11.172 -15.219 -7.664 1 98.62 34 ARG B N 1
ATOM 992 C CA . ARG B 1 34 ? -10.422 -14.789 -8.844 1 98.62 34 ARG B CA 1
ATOM 993 C C . ARG B 1 34 ? -10.844 -13.391 -9.281 1 98.62 34 ARG B C 1
ATOM 995 O O . ARG B 1 34 ? -10.016 -12.609 -9.758 1 98.62 34 ARG B O 1
ATOM 1002 N N . ASN B 1 35 ? -12.07 -13.164 -9.133 1 98.75 35 ASN B N 1
ATOM 1003 C CA . ASN B 1 35 ? -12.555 -11.828 -9.461 1 98.75 35 ASN B CA 1
ATOM 1004 C C . ASN B 1 35 ? -11.906 -10.766 -8.578 1 98.75 35 ASN B C 1
ATOM 1006 O O . ASN B 1 35 ? -11.531 -9.695 -9.062 1 98.75 35 ASN B O 1
ATOM 1010 N N . THR B 1 36 ? -11.805 -11.008 -7.281 1 98.88 36 THR B N 1
ATOM 1011 C CA . THR B 1 36 ? -11.141 -10.086 -6.375 1 98.88 36 THR B CA 1
ATOM 1012 C C . THR B 1 36 ? -9.672 -9.906 -6.758 1 98.88 36 THR B C 1
ATOM 1014 O O . THR B 1 36 ? -9.141 -8.797 -6.719 1 98.88 36 THR B O 1
ATOM 1017 N N . LEU B 1 37 ? -9.047 -10.977 -7.125 1 98.94 37 LEU B N 1
ATOM 1018 C 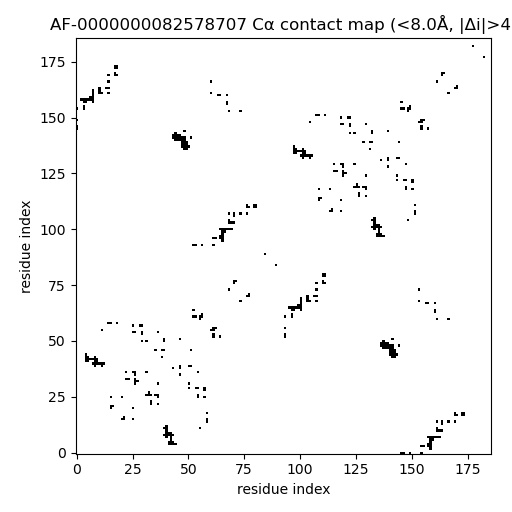CA . LEU B 1 37 ? -7.66 -10.883 -7.562 1 98.94 37 LEU B CA 1
ATOM 1019 C C . LEU B 1 37 ? -7.543 -10.016 -8.812 1 98.94 37 LEU B C 1
ATOM 1021 O O . LEU B 1 37 ? -6.602 -9.227 -8.938 1 98.94 37 LEU B O 1
ATOM 1025 N N . THR B 1 38 ? -8.492 -10.188 -9.773 1 98.94 38 THR B N 1
ATOM 1026 C CA . THR B 1 38 ? -8.516 -9.344 -10.961 1 98.94 38 THR B CA 1
ATOM 1027 C C . THR B 1 38 ? -8.586 -7.871 -10.578 1 98.94 38 THR B C 1
ATOM 1029 O O . THR B 1 38 ? -7.871 -7.043 -11.141 1 98.94 38 THR B O 1
ATOM 1032 N N . ARG B 1 39 ? -9.383 -7.555 -9.609 1 98.94 39 ARG B N 1
ATOM 1033 C CA . ARG B 1 39 ? -9.516 -6.184 -9.133 1 98.94 39 ARG B CA 1
ATOM 1034 C C . ARG B 1 39 ? -8.211 -5.699 -8.5 1 98.94 39 ARG B C 1
ATOM 1036 O O . ARG B 1 39 ? -7.801 -4.555 -8.711 1 98.94 39 ARG B O 1
ATOM 1043 N N . VAL B 1 40 ? -7.578 -6.547 -7.762 1 98.81 40 VAL B N 1
ATOM 1044 C CA . VAL B 1 40 ? -6.285 -6.223 -7.168 1 98.81 40 VAL B CA 1
ATOM 1045 C C . VAL B 1 40 ? -5.273 -5.91 -8.266 1 98.81 40 VAL B C 1
ATOM 1047 O O . VAL B 1 40 ? -4.59 -4.887 -8.219 1 98.81 40 VAL B O 1
ATOM 1050 N N . GLU B 1 41 ? -5.23 -6.781 -9.281 1 98.81 41 GLU B N 1
ATOM 1051 C CA . GLU B 1 41 ? -4.227 -6.664 -10.336 1 98.81 41 GLU B CA 1
ATOM 1052 C C . GLU B 1 41 ? -4.523 -5.477 -11.25 1 98.81 41 GLU B C 1
ATOM 1054 O O . GLU B 1 41 ? -3.693 -5.098 -12.07 1 98.81 41 GLU B O 1
ATOM 1059 N N . ARG B 1 42 ? -5.691 -4.891 -11.078 1 98.44 42 ARG B N 1
ATOM 1060 C CA . ARG B 1 42 ? -6.043 -3.67 -11.789 1 98.44 42 ARG B CA 1
ATOM 1061 C C . ARG B 1 42 ? -5.824 -2.439 -10.922 1 98.44 42 ARG B C 1
ATOM 1063 O O . ARG B 1 42 ? -6.023 -1.31 -11.367 1 98.44 42 ARG B O 1
ATOM 1070 N N . GLY B 1 43 ? -5.445 -2.605 -9.758 1 98.44 43 GLY B N 1
ATOM 1071 C CA . GLY B 1 43 ? -5.215 -1.497 -8.844 1 98.44 43 GLY B CA 1
ATOM 1072 C C . GLY B 1 43 ? -6.496 -0.873 -8.328 1 98.44 43 GLY B C 1
ATOM 1073 O O . GLY B 1 43 ? -6.566 0.342 -8.133 1 98.44 43 GLY B O 1
ATOM 1074 N N . ASP B 1 44 ? -7.523 -1.608 -8.07 1 98.62 44 ASP B N 1
ATOM 1075 C CA . ASP B 1 44 ? -8.82 -1.107 -7.625 1 98.62 44 ASP B CA 1
ATOM 1076 C C . ASP B 1 44 ? -8.719 -0.494 -6.23 1 98.62 44 ASP B C 1
ATOM 1078 O O . ASP B 1 44 ? -8.453 -1.197 -5.254 1 98.62 44 ASP B O 1
ATOM 1082 N N . PRO B 1 45 ? -9.117 0.768 -6.148 1 98.31 45 PRO B N 1
ATOM 1083 C CA . PRO B 1 45 ? -8.984 1.451 -4.859 1 98.31 45 PRO B CA 1
ATOM 1084 C C . PRO B 1 45 ? -10.016 0.991 -3.84 1 98.31 45 PRO B C 1
ATOM 1086 O O . PRO B 1 45 ? -9.859 1.23 -2.641 1 98.31 45 PRO B O 1
ATOM 1089 N N . ALA B 1 46 ? -11.047 0.371 -4.254 1 98.5 46 ALA B N 1
ATOM 1090 C CA . ALA B 1 46 ? -12.133 -0.019 -3.357 1 98.5 46 ALA B CA 1
ATOM 1091 C C . ALA B 1 46 ? -11.789 -1.3 -2.604 1 98.5 46 ALA B C 1
ATOM 1093 O O . ALA B 1 46 ? -12.43 -1.629 -1.603 1 98.5 46 ALA B O 1
ATOM 1094 N N . VAL B 1 47 ? -10.852 -2.02 -3.096 1 98.75 47 VAL B N 1
ATOM 1095 C CA . VAL B 1 47 ? -10.406 -3.24 -2.428 1 98.75 47 VAL B CA 1
ATOM 1096 C C . VAL B 1 47 ? -9.617 -2.885 -1.169 1 98.75 47 VAL B C 1
ATOM 1098 O O . VAL B 1 47 ? -8.828 -1.938 -1.171 1 98.75 47 VAL B O 1
ATOM 1101 N N . SER B 1 48 ? -9.773 -3.654 -0.106 1 98.81 48 SER B N 1
ATOM 1102 C CA . SER B 1 48 ? -9.164 -3.336 1.182 1 98.81 48 SER B CA 1
ATOM 1103 C C . SER B 1 48 ? -7.648 -3.494 1.131 1 98.81 48 SER B C 1
ATOM 1105 O O . SER B 1 48 ? -7.129 -4.281 0.339 1 98.81 48 SER B O 1
ATOM 1107 N N . LEU B 1 49 ? -6.996 -2.738 2.004 1 98.31 49 LEU B N 1
ATOM 1108 C CA . LEU B 1 49 ? -5.551 -2.891 2.131 1 98.31 49 LEU B CA 1
ATOM 1109 C C . LEU B 1 49 ? -5.188 -4.316 2.535 1 98.31 49 LEU B C 1
ATOM 1111 O O . LEU B 1 49 ? -4.156 -4.84 2.111 1 98.31 49 LEU B O 1
ATOM 1115 N N . GLY B 1 50 ? -6.02 -4.945 3.375 1 98.31 50 GLY B N 1
ATOM 1116 C CA . GLY B 1 50 ? -5.766 -6.309 3.807 1 98.31 50 GLY B CA 1
ATOM 1117 C C . GLY B 1 50 ? -5.695 -7.297 2.656 1 98.31 50 GLY B C 1
ATOM 1118 O O . GLY B 1 50 ? -4.867 -8.211 2.664 1 98.31 50 GLY B O 1
ATOM 1119 N N . VAL B 1 51 ? -6.555 -7.148 1.74 1 98.62 51 VAL B N 1
ATOM 1120 C CA . VAL B 1 51 ? -6.559 -8.016 0.569 1 98.62 51 VAL B CA 1
ATOM 1121 C C . VAL B 1 51 ? -5.27 -7.812 -0.229 1 98.62 51 VAL B C 1
ATOM 1123 O O . VAL B 1 51 ? -4.598 -8.781 -0.592 1 98.62 51 VAL B O 1
ATOM 1126 N N . TYR B 1 52 ? -4.984 -6.566 -0.47 1 98.38 52 TYR B N 1
ATOM 1127 C CA . TYR B 1 52 ? -3.727 -6.293 -1.154 1 98.38 52 TYR B CA 1
ATOM 1128 C C . TYR B 1 52 ? -2.551 -6.895 -0.394 1 98.38 52 TYR B C 1
ATOM 1130 O O . TYR B 1 52 ? -1.668 -7.516 -0.991 1 98.38 52 TYR B O 1
ATOM 1138 N N . ALA B 1 53 ? -2.514 -6.715 0.886 1 97.94 53 ALA B N 1
ATOM 1139 C CA . ALA B 1 53 ? -1.427 -7.215 1.723 1 97.94 53 ALA B CA 1
ATOM 1140 C C . ALA B 1 53 ? -1.319 -8.734 1.629 1 97.94 53 ALA B C 1
ATOM 1142 O O . ALA B 1 53 ? -0.216 -9.281 1.556 1 97.94 53 ALA B O 1
ATOM 1143 N N . THR B 1 54 ? -2.418 -9.406 1.647 1 98.19 54 THR B N 1
ATOM 1144 C CA . THR B 1 54 ? -2.414 -10.859 1.572 1 98.19 54 THR B CA 1
ATOM 1145 C C . THR B 1 54 ? -1.873 -11.336 0.225 1 98.19 54 THR B C 1
ATOM 1147 O O . THR B 1 54 ? -1.098 -12.289 0.162 1 98.19 54 THR B O 1
ATOM 1150 N N . VAL B 1 55 ? -2.293 -10.664 -0.809 1 98.5 55 VAL B N 1
ATOM 1151 C CA . VAL B 1 55 ? -1.802 -11.016 -2.137 1 98.5 55 VAL B CA 1
ATOM 1152 C C . VAL B 1 55 ? -0.292 -10.797 -2.205 1 98.5 55 VAL B C 1
ATOM 1154 O O . VAL B 1 55 ? 0.447 -11.656 -2.695 1 98.5 55 VAL B O 1
ATOM 1157 N N . LEU B 1 56 ? 0.132 -9.688 -1.724 1 97.25 56 LEU B N 1
ATOM 1158 C CA . LEU B 1 56 ? 1.562 -9.406 -1.685 1 97.25 56 LEU B CA 1
ATOM 1159 C C . LEU B 1 56 ? 2.301 -10.453 -0.863 1 97.25 56 LEU B C 1
ATOM 1161 O O . LEU B 1 56 ? 3.412 -10.859 -1.215 1 97.25 56 LEU B O 1
ATOM 1165 N N . PHE B 1 57 ? 1.709 -10.875 0.192 1 97 57 PHE B N 1
ATOM 1166 C CA . PHE B 1 57 ? 2.287 -11.906 1.042 1 97 57 PHE B CA 1
ATOM 1167 C C . PHE B 1 57 ? 2.457 -13.211 0.27 1 97 57 PHE B C 1
ATOM 1169 O O . PHE B 1 57 ? 3.525 -13.82 0.303 1 97 57 PHE B O 1
ATOM 1176 N N . VAL B 1 58 ? 1.42 -13.609 -0.41 1 97.69 58 VAL B N 1
ATOM 1177 C CA . VAL B 1 58 ? 1.461 -14.828 -1.206 1 97.69 58 VAL B CA 1
ATOM 1178 C C . VAL B 1 58 ? 2.594 -14.742 -2.227 1 97.69 58 VAL B C 1
ATOM 1180 O O . VAL B 1 58 ? 3.244 -15.75 -2.527 1 97.69 58 VAL B O 1
ATOM 1183 N N . LEU B 1 59 ? 2.926 -13.562 -2.703 1 96.94 59 LEU B N 1
ATOM 1184 C CA . LEU B 1 59 ? 3.922 -13.359 -3.748 1 96.94 59 LEU B CA 1
ATOM 1185 C C . LEU B 1 59 ? 5.297 -13.094 -3.145 1 96.94 59 LEU B C 1
ATOM 1187 O O . LEU B 1 59 ? 6.27 -12.883 -3.871 1 96.94 59 LEU B O 1
ATOM 1191 N N . GLY B 1 60 ? 5.395 -13.031 -1.82 1 94.25 60 GLY B N 1
ATOM 1192 C CA . GLY B 1 60 ? 6.664 -12.812 -1.146 1 94.25 60 GLY B CA 1
ATOM 1193 C C . GLY B 1 60 ? 7.102 -11.359 -1.153 1 94.25 60 GLY B C 1
ATOM 1194 O O . GLY B 1 60 ? 8.289 -11.062 -1.057 1 94.25 60 GLY B O 1
ATOM 1195 N N . LEU B 1 61 ? 6.152 -10.453 -1.255 1 93.62 61 LEU B N 1
ATOM 1196 C CA . LEU B 1 61 ? 6.465 -9.039 -1.432 1 93.62 61 LEU B CA 1
ATOM 1197 C C . LEU B 1 61 ? 5.898 -8.211 -0.283 1 93.62 61 LEU B C 1
ATOM 1199 O O . LEU B 1 61 ? 5.844 -6.984 -0.367 1 93.62 61 LEU B O 1
ATOM 1203 N N . SER B 1 62 ? 5.418 -8.758 0.812 1 91.69 62 SER B N 1
ATOM 1204 C CA . SER B 1 62 ? 4.656 -8.055 1.841 1 91.69 62 SER B CA 1
ATOM 1205 C C . SER B 1 62 ? 5.566 -7.184 2.701 1 91.69 62 SER B C 1
ATOM 1207 O O . SER B 1 62 ? 5.102 -6.246 3.352 1 91.69 62 SER B O 1
ATOM 1209 N N . GLU B 1 63 ? 6.852 -7.402 2.705 1 87.88 63 GLU B N 1
ATOM 1210 C CA . GLU B 1 63 ? 7.766 -6.711 3.611 1 87.88 63 GLU B CA 1
ATOM 1211 C C . GLU B 1 63 ? 7.863 -5.227 3.271 1 87.88 63 GLU B C 1
ATOM 1213 O O . GLU B 1 63 ? 8.148 -4.402 4.145 1 87.88 63 GLU B O 1
ATOM 1218 N N . ARG B 1 64 ? 7.613 -4.867 2.088 1 89.62 64 ARG B N 1
ATOM 1219 C CA . ARG B 1 64 ? 7.77 -3.49 1.63 1 89.62 64 ARG B CA 1
ATOM 1220 C C . ARG B 1 64 ? 6.613 -2.619 2.104 1 89.62 64 ARG B C 1
ATOM 1222 O O . ARG B 1 64 ? 6.707 -1.391 2.09 1 89.62 64 ARG B O 1
ATOM 1229 N N . LEU B 1 65 ? 5.531 -3.234 2.521 1 92.06 65 LEU B N 1
ATOM 1230 C CA . LEU B 1 65 ? 4.371 -2.496 3.004 1 92.06 65 LEU B CA 1
ATOM 1231 C C . LEU B 1 65 ? 4.719 -1.677 4.242 1 92.06 65 LEU B C 1
ATOM 1233 O O . LEU B 1 65 ? 4.273 -0.536 4.383 1 92.06 65 LEU B O 1
ATOM 1237 N N . GLY B 1 66 ? 5.465 -2.227 5.113 1 90.56 66 GLY B N 1
ATOM 1238 C CA . GLY B 1 66 ? 5.848 -1.557 6.344 1 90.56 66 GLY B CA 1
ATOM 1239 C C . GLY B 1 66 ? 6.738 -0.35 6.117 1 90.56 66 GLY B C 1
ATOM 1240 O O . GLY B 1 66 ? 6.852 0.517 6.984 1 90.56 66 GLY B O 1
ATOM 1241 N N . ASP B 1 67 ? 7.309 -0.309 4.953 1 91 67 ASP B N 1
ATOM 1242 C CA . ASP B 1 67 ? 8.281 0.749 4.695 1 91 67 ASP B CA 1
ATOM 1243 C C . ASP B 1 67 ? 7.684 1.843 3.816 1 91 67 ASP B C 1
ATOM 1245 O O . ASP B 1 67 ? 8.352 2.828 3.5 1 91 67 ASP B O 1
ATOM 1249 N N . LEU B 1 68 ? 6.516 1.774 3.463 1 92.94 68 LEU B N 1
ATOM 1250 C CA . LEU B 1 68 ? 5.852 2.674 2.527 1 92.94 68 LEU B CA 1
ATOM 1251 C C . LEU B 1 68 ? 5.887 4.113 3.035 1 92.94 68 LEU B C 1
ATOM 1253 O O . LEU B 1 68 ? 6.082 5.047 2.254 1 92.94 68 LEU B O 1
ATOM 1257 N N . ALA B 1 69 ? 5.695 4.332 4.324 1 94.44 69 ALA B N 1
ATOM 1258 C CA . ALA B 1 69 ? 5.688 5.656 4.938 1 94.44 69 ALA B CA 1
ATOM 1259 C C . ALA B 1 69 ? 6.793 5.785 5.98 1 94.44 69 ALA B C 1
ATOM 1261 O O . ALA B 1 69 ? 6.66 6.539 6.949 1 94.44 69 ALA B O 1
ATOM 1262 N N . ASP B 1 70 ? 7.844 5.07 5.762 1 94.31 70 ASP B N 1
ATOM 1263 C CA . ASP B 1 70 ? 8.945 5.055 6.727 1 94.31 70 ASP B CA 1
ATOM 1264 C C . ASP B 1 70 ? 9.438 6.469 7.02 1 94.31 70 ASP B C 1
ATOM 1266 O O . ASP B 1 70 ? 9.859 7.188 6.109 1 94.31 70 ASP B O 1
ATOM 1270 N N . PRO B 1 71 ? 9.398 6.82 8.305 1 92.62 71 PRO B N 1
ATOM 1271 C CA . PRO B 1 71 ? 9.805 8.18 8.695 1 92.62 71 PRO B CA 1
ATOM 1272 C C . PRO B 1 71 ? 11.227 8.516 8.273 1 92.62 71 PRO B C 1
ATOM 1274 O O . PRO B 1 71 ? 11.539 9.68 8.008 1 92.62 71 PRO B O 1
ATOM 1277 N N . LEU B 1 72 ? 12.078 7.508 8.203 1 92.44 72 LEU B N 1
ATOM 1278 C CA . LEU B 1 72 ? 13.484 7.754 7.902 1 92.44 72 LEU B CA 1
ATOM 1279 C C . LEU B 1 72 ? 13.664 8.133 6.434 1 92.44 72 LEU B C 1
ATOM 1281 O O . LEU B 1 72 ? 14.688 8.711 6.059 1 92.44 72 LEU B O 1
ATOM 1285 N N . THR B 1 73 ? 12.773 7.82 5.648 1 91.06 73 THR B N 1
ATOM 1286 C CA . THR B 1 73 ? 12.891 8.148 4.23 1 91.06 73 THR B CA 1
ATOM 1287 C C . THR B 1 73 ? 11.93 9.273 3.854 1 91.06 73 THR B C 1
ATOM 1289 O O . THR B 1 73 ? 11.805 9.617 2.676 1 91.06 73 THR B O 1
ATOM 1292 N N . ASP B 1 74 ? 11.227 9.781 4.766 1 93.25 74 ASP B N 1
ATOM 1293 C CA . ASP B 1 74 ? 10.336 10.922 4.574 1 93.25 74 ASP B CA 1
ATOM 1294 C C . ASP B 1 74 ? 11.102 12.242 4.66 1 93.25 74 ASP B C 1
ATOM 1296 O O . ASP B 1 74 ? 10.953 12.984 5.629 1 93.25 74 ASP B O 1
ATOM 1300 N N . SER B 1 75 ? 11.789 12.57 3.578 1 92.62 75 SER B N 1
ATOM 1301 C CA . SER B 1 75 ? 12.672 13.727 3.572 1 92.62 75 SER B CA 1
ATOM 1302 C C . SER B 1 75 ? 11.898 15.016 3.838 1 92.62 75 SER B C 1
ATOM 1304 O O . SER B 1 75 ? 12.383 15.898 4.543 1 92.62 75 SER B O 1
ATOM 1306 N N . VAL B 1 76 ? 10.766 15.078 3.225 1 91.25 76 VAL B N 1
ATOM 1307 C CA . VAL B 1 76 ? 9.953 16.281 3.41 1 91.25 76 VAL B CA 1
ATOM 1308 C C . VAL B 1 76 ? 9.57 16.406 4.879 1 91.25 76 VAL B C 1
ATOM 1310 O O . VAL B 1 76 ? 9.734 17.484 5.477 1 91.25 76 VAL B O 1
ATOM 1313 N N . GLY B 1 77 ? 9.062 15.359 5.469 1 91.06 77 GLY B N 1
ATOM 1314 C CA . GLY B 1 77 ? 8.727 15.383 6.883 1 91.06 77 GLY B CA 1
ATOM 1315 C C . GLY B 1 77 ? 9.906 15.695 7.777 1 91.06 77 GLY B C 1
ATOM 1316 O O . GLY B 1 77 ? 9.773 16.453 8.742 1 91.06 77 GLY B O 1
ATOM 1317 N N . LEU B 1 78 ? 11.055 15.141 7.41 1 90 78 LEU B N 1
ATOM 1318 C CA . LEU B 1 78 ? 12.266 15.383 8.18 1 90 78 LEU B CA 1
ATOM 1319 C C . LEU B 1 78 ? 12.672 16.844 8.109 1 90 78 LEU B C 1
ATOM 1321 O O . LEU B 1 78 ? 13.094 17.438 9.117 1 90 78 LEU B O 1
ATOM 1325 N N . SER B 1 79 ? 12.578 17.438 6.98 1 91.81 79 SER B N 1
ATOM 1326 C CA . SER B 1 79 ? 12.914 18.844 6.793 1 91.81 79 SER B CA 1
ATOM 1327 C C . SER B 1 79 ? 11.984 19.734 7.613 1 91.81 79 SER B C 1
ATOM 1329 O O . SER B 1 79 ? 12.438 20.703 8.227 1 91.81 79 SER B O 1
ATOM 1331 N N . LEU B 1 80 ? 10.773 19.453 7.641 1 88.25 80 LEU B N 1
ATOM 1332 C CA . LEU B 1 80 ? 9.781 20.234 8.367 1 88.25 80 LEU B CA 1
ATOM 1333 C C . LEU B 1 80 ? 10.047 20.172 9.875 1 88.25 80 LEU B C 1
ATOM 1335 O O . LEU B 1 80 ? 9.891 21.172 10.578 1 88.25 80 LEU B O 1
ATOM 1339 N N . GLU B 1 81 ? 10.43 19.078 10.305 1 83.69 81 GLU B N 1
ATOM 1340 C CA . GLU B 1 81 ? 10.742 18.891 11.719 1 83.69 81 GLU B CA 1
ATOM 1341 C C . GLU B 1 81 ? 11.992 19.672 12.109 1 83.69 81 GLU B C 1
ATOM 1343 O O . GLU B 1 81 ? 12.07 20.234 13.203 1 83.69 81 GLU B O 1
ATOM 1348 N N . SER B 1 82 ? 12.953 19.609 11.266 1 83.12 82 SER B N 1
ATOM 1349 C CA . SER B 1 82 ? 14.219 20.297 11.516 1 83.12 82 SER B CA 1
ATOM 1350 C C . SER B 1 82 ? 14.031 21.797 11.547 1 83.12 82 SER B C 1
ATOM 1352 O O . SER B 1 82 ? 14.773 22.516 12.234 1 83.12 82 SER B O 1
ATOM 1354 N N . GLU B 1 83 ? 13.266 22.266 10.734 1 82.88 83 GLU B N 1
ATOM 1355 C CA . GLU B 1 83 ? 13.023 23.703 10.656 1 82.88 83 GLU B CA 1
ATOM 1356 C C . GLU B 1 83 ? 12.398 24.234 11.938 1 82.88 83 GLU B C 1
ATOM 1358 O O . GLU B 1 83 ? 12.516 25.422 12.25 1 82.88 83 GLU B O 1
ATOM 1363 N N . ARG B 1 84 ? 11.836 23.453 12.672 1 77.12 84 ARG B N 1
ATOM 1364 C CA . ARG B 1 84 ? 11.141 23.891 13.883 1 77.12 84 ARG B CA 1
ATOM 1365 C C . ARG B 1 84 ? 12.047 23.766 15.109 1 77.12 84 ARG B C 1
ATOM 1367 O O . ARG B 1 84 ? 11.695 24.234 16.188 1 77.12 84 ARG B O 1
ATOM 1374 N N . LEU B 1 85 ? 13.062 22.969 14.906 1 67.56 85 LEU B N 1
ATOM 1375 C CA . LEU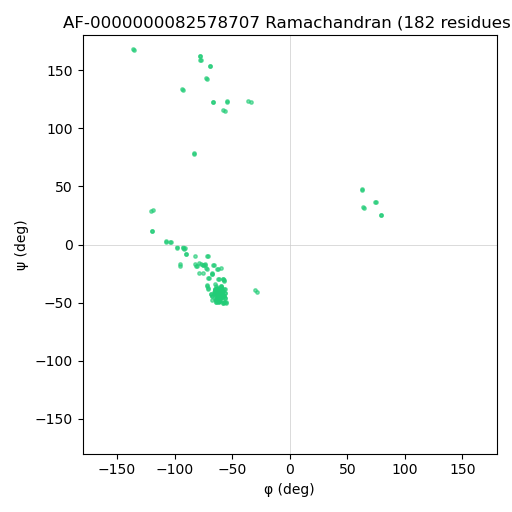 B 1 85 ? 14 22.938 16.031 1 67.56 85 LEU B CA 1
ATOM 1376 C C . LEU B 1 85 ? 14.5 24.344 16.359 1 67.56 85 LEU B C 1
ATOM 1378 O O . LEU B 1 85 ? 14.812 25.125 15.453 1 67.56 85 LEU B O 1
ATOM 1382 N N . PRO B 1 86 ? 14.125 24.828 17.578 1 61.72 86 PRO B N 1
ATOM 1383 C CA . PRO B 1 86 ? 14.594 26.172 17.969 1 61.72 86 PRO B CA 1
ATOM 1384 C C . PRO B 1 86 ? 15.992 26.484 17.422 1 61.72 86 PRO B C 1
ATOM 1386 O O . PRO B 1 86 ? 16.812 25.578 17.266 1 61.72 86 PRO B O 1
ATOM 1389 N N . GLN B 1 87 ? 16.109 27.625 16.609 1 57.12 87 GLN B N 1
ATOM 1390 C CA . GLN B 1 87 ? 17.344 28.188 16.094 1 57.12 87 GLN B CA 1
ATOM 13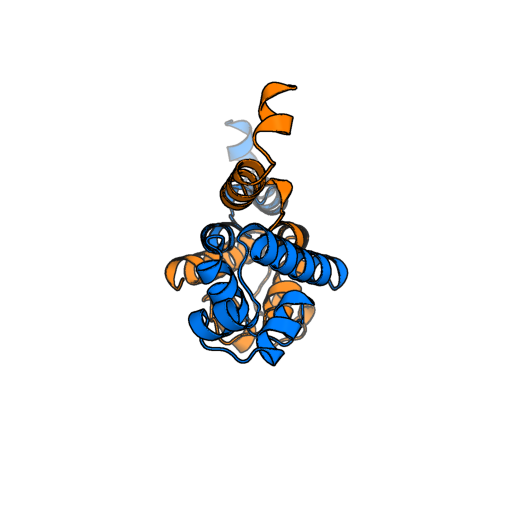91 C C . GLN B 1 87 ? 18.516 27.922 17.031 1 57.12 87 GLN B C 1
ATOM 1393 O O . GLN B 1 87 ? 19.672 27.859 16.594 1 57.12 87 GLN B O 1
ATOM 1398 N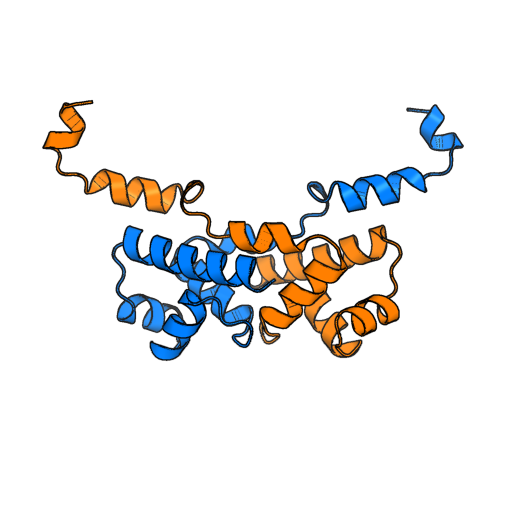 N . ARG B 1 88 ? 18.328 28 18.188 1 56.53 88 ARG B N 1
ATOM 1399 C CA . ARG B 1 88 ? 19.453 27.891 19.094 1 56.53 88 ARG B CA 1
ATOM 1400 C C . ARG B 1 88 ? 20.094 26.5 19.016 1 56.53 88 ARG B C 1
ATOM 1402 O O . ARG B 1 88 ? 21.281 26.344 19.297 1 56.53 88 ARG B O 1
ATOM 1409 N N . ALA B 1 89 ? 19.359 25.531 18.828 1 54.62 89 ALA B N 1
ATOM 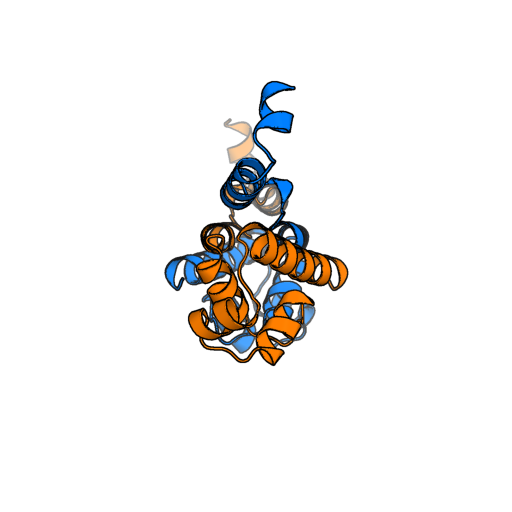1410 C CA . ALA B 1 89 ? 19.906 24.188 18.719 1 54.62 89 ALA B CA 1
ATOM 1411 C C . ALA B 1 89 ? 20.578 23.984 17.359 1 54.62 89 ALA B C 1
ATOM 1413 O O . ALA B 1 89 ? 21.25 22.969 17.141 1 54.62 89 ALA B O 1
ATOM 1414 N N . ARG B 1 90 ? 20.203 24.703 16.359 1 54.5 90 ARG B N 1
ATOM 1415 C CA . ARG B 1 90 ? 20.828 24.672 15.039 1 54.5 90 ARG B CA 1
ATOM 1416 C C . ARG B 1 90 ? 22.266 25.172 15.086 1 54.5 90 ARG B C 1
ATOM 1418 O O . ARG B 1 90 ? 23.031 24.953 14.141 1 54.5 90 ARG B O 1
ATOM 1425 N N . SER B 1 91 ? 22.531 26.234 15.781 1 51.81 91 SER B N 1
ATOM 1426 C CA . SER B 1 91 ? 23.859 26.828 15.898 1 51.81 91 SER B CA 1
ATOM 1427 C C . SER B 1 91 ? 24.812 25.938 16.672 1 51.81 91 SER B C 1
ATOM 1429 O O . SER B 1 91 ? 26 26.219 16.766 1 51.81 91 SER B O 1
ATOM 1431 N N . ALA B 1 92 ? 24.188 25.141 17.484 1 50.62 92 ALA B N 1
ATOM 1432 C CA . ALA B 1 92 ? 25.156 24.391 18.281 1 50.62 92 ALA B CA 1
ATOM 1433 C C . ALA B 1 92 ? 25.688 23.188 17.5 1 50.62 92 ALA B C 1
ATOM 1435 O O . ALA B 1 92 ? 26.531 22.438 17.984 1 50.62 92 ALA B O 1
ATOM 1436 N N . GLN B 1 93 ? 25.141 22.75 16.281 1 40.44 93 GLN B N 1
ATOM 1437 C CA . GLN B 1 93 ? 25.922 21.75 15.547 1 40.44 93 GLN B CA 1
ATOM 1438 C C . GLN B 1 93 ? 26.891 22.422 14.586 1 40.44 93 GLN B C 1
ATOM 1440 O O . GLN B 1 93 ? 26.547 23.391 13.898 1 40.44 93 GLN B O 1
#

pLDDT: mean 91.41, std 13.09, range [38.91, 98.94]

Foldseek 3Di:
DLVVLQVQLCVLVVLCVVVVHDLVRLCVQLVHDSVLNNCNSRSPPVRDPSSVLSSCVSSVNNVCVVVPPPPVPPVVVVVVVVVPPPPVVVVVD/DLVVLQVQLCVLVVLCVVVVHDLVRLCVQLVHDSVLNVCNSRSPPVRDPSSVLSSCVSSVNNVCVVVPPPPVPPVVVVVVVVVPPPPVVVVVD

Secondary structure (DSSP, 8-state):
-HHHHHHHHHHHHHHHHHTT--HHHHHHHHTS-HHHHHHHHTT-TTSBHHHHHHHHHHTT-GGGGGGTT-GGG-HHHHHHHHHTS-HHHHTT-/-HHHHHHHHHHHHHHHHHTT--HHHHHHHHTS-HHHHHHHHTT-TTSBHHHHHHHHHHTT-GGGGGGTT-GGG-HHHHHHHHHTS-HHHHS--

Solvent-accessible surface area (backbone atoms only — not comparable to full-atom values): 9710 Å² total; per-residue (Å²): 110,66,64,33,32,34,41,24,6,44,22,46,44,50,47,37,53,37,65,69,47,51,64,65,57,51,15,59,76,47,69,48,49,56,68,56,46,51,39,48,36,54,26,45,43,79,47,30,36,38,57,53,45,38,48,29,43,74,71,72,48,38,75,48,55,30,53,56,44,33,64,90,73,32,60,69,38,50,51,50,44,56,69,63,46,58,67,72,63,56,75,69,106,109,66,65,34,31,34,43,26,6,46,22,46,44,50,48,38,52,38,66,70,48,50,64,65,56,50,15,58,75,47,71,48,49,58,68,56,46,52,38,48,35,54,25,45,42,79,46,31,37,38,57,53,46,38,48,30,43,75,72,72,48,39,74,46,55,29,52,56,43,33,64,90,72,31,61,66,38,50,50,50,46,57,70,60,48,57,68,70,66,61,70,70,105

Radius of gyration: 18.95 Å; Cα contacts (8 Å, |Δi|>4): 253; chains: 2; bounding box: 40×51×43 Å

InterPro domains:
  IPR001387 Cro/C1-type, helix-turn-helix domain [PS50943] (12-43)
  IPR001387 Cro/C1-type, helix-turn-helix domain [cd00093] (9-62)
  IPR010982 Lambda repressor-like, DNA-binding domain superfamily [G3DSA:1.10.260.40] (2-72)
  IPR010982 Lambda repressor-like, DNA-binding domain superfamily [SSF47413] (5-62)

Nearest PDB structures (foldseek):
  8ezt-assembly1_D-2  TM=9.270E-01  e=6.325E-03  Legionella pneumophila
  2b5a-assembly1_A  TM=8.821E-01  e=7.854E-03  [Bacillus] caldolyticus
  1y7y-assembly1_B  TM=8.732E-01  e=3.040E-02  Aeromonas hydrophila
  3f52-assembly1_A  TM=7.598E-01  e=1.676E-02  Corynebacterium glutamicum
  3f51-assembly1_A  TM=6.043E-01  e=2.584E-02  Corynebacterium glutamicum

Sequence (186 aa):
MRKALRKLGGDIQIARKRRRLTMTIVAERAFISRNTLTRVERGDPAVSLGVYATVLFVLGLSERLGDLADPLTDSVGLSLESERLPQRARSAQMRKALRKLGGDIQIARKRRRLTMTIVAERAFISRNTLTRVERGDPAVSLGVYATVLFVLGLSERLGDLADPLTDSVGLSLESERLPQRARSAQ